Protein 1GEN (pdb70)

GO terms:
  GO:0022617 extracellular matrix disassembly (P, IDA)
  GO:0061450 trophoblast cell migration (P, IDA)
  GO:0006508 proteolysis (P, IDA)
  GO:0022617 extracellular matrix disassembly (P, TAS)
  GO:0005576 extracellular region (C, IDA)
  GO:0031012 extracellular matrix (C, IDA)
  GO:0004222 metalloendopeptidase activity (F, IDA)
  GO:0030574 collagen catabolic process (P, IDA)
  GO:0005576 extracellular region (C, TAS)
  GO:0008270 zinc ion binding (F, TAS)
  GO:0004222 metalloendopeptidase activity (F, TAS)
  GO:0006508 proteolysis (P, TAS)
  GO:0008237 metallopeptidase activity (F, IDA)
  GO:0016477 cell migration (P, IMP)
  GO:0004252 serine-type endopeptidase activity (F, EXP)
  GO:0004252 serine-type endopeptidase activity (F, TAS)
  GO:0030574 collagen catabolic process (P, TAS)
  GO:0048013 ephrin receptor signaling pathway (P, TAS)
  GO:0005515 protein binding (F, IPI)
  GO:0005576 extracellular region (C, HDA)

Solvent-accessible surface area: 9539 Å² total; per-residue (Å²): 236,60,122,141,54,25,97,19,30,172,64,108,22,69,7,15,0,2,2,24,10,121,47,46,0,12,0,0,47,60,131,32,0,3,51,13,90,73,30,157,85,133,12,107,36,44,48,86,6,52,93,40,10,86,77,14,45,99,92,2,10,0,2,7,30,0,50,122,65,71,33,4,0,0,0,10,16,70,57,6,15,15,1,37,63,58,93,43,38,193,57,31,57,59,72,3,61,68,6,44,5,41,105,111,16,92,134,2,34,0,1,3,18,11,33,121,50,116,49,0,8,0,0,14,26,65,78,5,13,59,8,14,16,106,116,129,88,25,18,111,57,33,46,81,68,0,77,114,46,18,75,74,10,30,45,84,6,32,1,1,6,18,8,104,84,41,28,37,0,21,0,3,59,33,65,83,19,17,62,0,58,10,168,34,59,157,33,35,144,167,17,49,8,60,35,42,4,4,20,83

CATH classification: 2.110.10.10

Secondary structure (DSSP, 8-state):
-------TTTS-PPPSEEEEETTEEEEEETTEEEEESSTTSPPEEEEEGGGT-TTS-S--SEEEEETTTTEEEEEETTEEEEEETTEE-TT-SEEGGGGT--TT----SEEEEETTTTEEEEEETTEEEEEETTTTEEPSS--EEHHHHSSSPPSS-SEEEE-TTT-EEEEEETTEEEEEETTEEEEEEEEEHHHHTS--

Sequence (200 aa):
LGPVTPEICKQDIVFDGIAQIRGEIFFFKDRFIWRTVTPRDKPMGPLLVATFWPELPEKIDAVYEAPQEEKAVFFAGNEYWIYSASTLERGYPKPLTSLGLPPDVQRVDAAFNWSKNKKTYIFAGDKFWRYNEVKKKMDPGFPKLIADAWNAIPDNLDAVVDLQGGGHSYFFKGAYYLKLENQSLKSVKFGSIKSDWLGC

Foldseek 3Di:
DDDDDDDAPVDQAQFQEWEQAPQWIWTHDFQFIWIDNDFQDATHDRDGVCVWAVVDHRHWREWYQQDVQSWIWTHRFQWIWIADGRHTDDDPGDGVVQQVDDPPQGTWHEKYQDPLVRWIWTAHFQWIWTGDVVVSHTDPDDGDGCPVPADPADGRWRYWYDDDPPQWIWTHDRQKIWIARNVCSPDIDMDGSSVTGNND

InterPro domains:
  IPR000562 Fibronectin type II domain [PF00040] (233-274)
  IPR000562 Fibronectin type II domain [PF00040] (291-332)
  IPR000562 Fibronectin type II domain [PS00023] (349-390)
  IPR000562 Fibronectin type II domain [PS51092] (228-276)
  IPR000562 Fibronectin type II domain [PS51092] (286-334)
  IPR000562 Fibronectin type II domain [PS51092] (344-392)
  IPR000562 Fibronectin type II domain [SM00059] (226-274)
  IPR000562 Fibronectin type II domain [SM00059] (284-332)
  IPR000562 Fibronectin type II domain [SM00059] (342-390)
  IPR000562 Fibronectin type II domain [cd00062] (227-274)
  IPR000562 Fibronectin type II domain [cd00062] (285-332)
  IPR000562 Fibronectin type II domain [cd00062] (343-390)
  IPR000585 Hemopexin-like domain [cd00094] (466-660)
  IPR001818 Peptidase M10, metallopeptidase [PF00413] (118-219)
  IPR001818 Peptidase M10, metallopeptidase [PF00413] (378-446)
  IPR006026 Peptidase, metallopeptidase [SM00235] (115-447)
  IPR013806 Kringle-like fold [SSF57440] (221-276)
  IPR013806 Kringle-like fold [SSF57440] (277-334)
  IPR013806 Kringle-like fold [SSF57440] (337-393)
  IPR018486 Hemopexin, conserved site [PS00024] (606-621)

Nearest PDB structures (foldseek):
  1gen-assembly1_A  TM=1.005E+00  e=9.120E-41  Homo sapiens
  1ck7-assembly1_A  TM=9.733E-01  e=6.759E-33  Homo sapiens
  1gxd-assembly2_B  TM=9.464E-01  e=2.401E-31  Homo sapiens
  4fu4-assembly1_A  TM=9.365E-01  e=5.591E-18  Homo sapiens
  1pex-assembly1_A  TM=9.377E-01  e=3.713E-17  Homo sapiens

B-factor: mean 29.41, std 14.14, range [6.69, 97.02]

Organism: Homo sapiens (NCBI:txid9606)

Structure (mmCIF, N/CA/C/O backbone):
data_1GEN
#
_entry.id   1GEN
#
_cell.length_a   57.900
_cell.length_b   77.400
_cell.length_c   53.400
_cell.angle_alpha   90.00
_cell.angle_beta   90.00
_cell.angle_gamma   90.00
#
_symmetry.space_group_name_H-M   'P 21 21 21'
#
loop_
_entity.id
_entity.type
_entity.pdbx_description
1 polymer 'GELATINASE A'
2 non-polymer 'ZINC ION'
3 non-polymer 'CALCIUM ION'
4 non-polymer 'CHLORIDE ION'
5 non-polymer 'SODIUM ION'
6 water water
#
loop_
_atom_site.group_PDB
_atom_site.id
_atom_site.type_symbol
_atom_site.label_atom_id
_atom_site.label_alt_id
_atom_site.label_comp_id
_atom_site.label_asym_id
_atom_site.label_entity_id
_atom_site.label_seq_id
_atom_site.pdbx_PDB_ins_code
_atom_site.Cartn_x
_atom_site.Cartn_y
_atom_site.Cartn_z
_atom_site.occupancy
_atom_site.B_iso_or_equiv
_atom_site.auth_seq_id
_atom_site.auth_comp_id
_atom_site.auth_asym_id
_atom_site.auth_atom_id
_atom_site.pdbx_PDB_model_num
ATOM 1 N N . LEU A 1 19 ? 7.771 -18.945 -12.834 1.00 43.77 461 LEU A N 1
ATOM 2 C CA . LEU A 1 19 ? 8.333 -17.671 -13.204 1.00 42.82 461 LEU A CA 1
ATOM 3 C C . LEU A 1 19 ? 7.279 -16.662 -12.840 1.00 43.12 461 LEU A C 1
ATOM 4 O O . LEU A 1 19 ? 6.153 -16.746 -13.343 1.00 43.95 461 LEU A O 1
ATOM 9 N N . GLY A 1 20 ? 7.680 -15.834 -11.879 1.00 40.41 462 GLY A N 1
ATOM 10 C CA . GLY A 1 20 ? 6.861 -14.762 -11.380 1.00 36.09 462 GLY A CA 1
ATOM 11 C C . GLY A 1 20 ? 7.514 -13.473 -11.839 1.00 33.23 462 GLY A C 1
ATOM 12 O O . GLY A 1 20 ? 8.676 -13.515 -12.245 1.00 31.96 462 GLY A O 1
ATOM 14 N N . PRO A 1 21 ? 6.825 -12.338 -11.888 1.00 30.79 463 PRO A N 1
ATOM 15 C CA . PRO A 1 21 ? 7.426 -11.062 -12.147 1.00 28.71 463 PRO A CA 1
ATOM 16 C C . PRO A 1 21 ? 8.235 -10.581 -10.956 1.00 27.39 463 PRO A C 1
ATOM 17 O O . PRO A 1 21 ? 8.095 -10.970 -9.788 1.00 27.36 463 PRO A O 1
ATOM 21 N N . VAL A 1 22 ? 9.231 -9.830 -11.392 1.00 25.99 464 VAL A N 1
ATOM 22 C CA . VAL A 1 22 ? 10.204 -9.205 -10.535 1.00 26.92 464 VAL A CA 1
ATOM 23 C C . VAL A 1 22 ? 9.397 -8.352 -9.577 1.00 26.39 464 VAL A C 1
ATOM 24 O O . VAL A 1 22 ? 8.438 -7.716 -10.009 1.00 26.77 464 VAL A O 1
ATOM 29 N N . THR A 1 23 ? 9.660 -8.345 -8.287 1.00 28.77 465 THR A N 1
ATOM 30 C CA . THR A 1 23 ? 8.973 -7.381 -7.452 1.00 31.06 465 THR A CA 1
ATOM 31 C C . THR A 1 23 ? 10.053 -6.618 -6.681 1.00 31.05 465 THR A C 1
ATOM 32 O O . THR A 1 23 ? 11.232 -6.999 -6.788 1.00 34.05 465 THR A O 1
ATOM 38 N N . PRO A 1 24 ? 9.821 -5.527 -5.937 1.00 32.53 466 PRO A N 1
ATOM 39 C CA . PRO A 1 24 ? 10.879 -4.768 -5.291 1.00 29.73 466 PRO A CA 1
ATOM 40 C C . PRO A 1 24 ? 11.382 -5.590 -4.133 1.00 27.76 466 PRO A C 1
ATOM 41 O O . PRO A 1 24 ? 10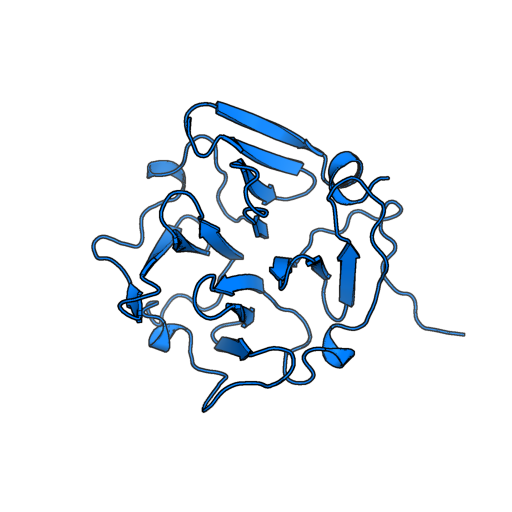.623 -6.338 -3.495 1.00 27.23 466 PRO A O 1
ATOM 45 N N . GLU A 1 25 ? 12.630 -5.355 -3.779 1.00 25.51 467 GLU A N 1
ATOM 46 C CA . GLU A 1 25 ? 13.259 -6.120 -2.736 1.00 27.48 467 GLU A CA 1
ATOM 47 C C . GLU A 1 25 ? 13.689 -5.119 -1.732 1.00 26.39 467 GLU A C 1
ATOM 48 O O . GLU A 1 25 ? 14.566 -4.338 -2.075 1.00 31.96 467 GLU A O 1
ATOM 55 N N . ILE A 1 26 ? 13.120 -5.058 -0.541 1.00 28.08 468 ILE A N 1
ATOM 56 C CA . ILE A 1 26 ? 13.616 -4.106 0.432 1.00 27.76 468 ILE A CA 1
ATOM 57 C C . ILE A 1 26 ? 15.009 -4.580 0.836 1.00 28.43 468 ILE A C 1
ATOM 58 O O . ILE A 1 26 ? 15.414 -5.724 0.608 1.00 27.59 468 ILE A O 1
ATOM 64 N N . CYS A 1 27 ? 15.769 -3.627 1.353 1.00 31.18 469 CYS A N 1
ATOM 65 C CA . CYS A 1 27 ? 17.167 -3.763 1.728 1.00 32.38 469 CYS A CA 1
ATOM 66 C C . CYS A 1 27 ? 18.042 -3.907 0.494 1.00 31.82 469 CYS A C 1
ATOM 67 O O . CYS A 1 27 ? 19.023 -3.176 0.371 1.00 34.50 469 CYS A O 1
ATOM 71 N N . LYS A 1 28 ? 17.736 -4.751 -0.480 1.00 34.16 470 LYS A N 1
ATOM 72 C CA . LYS A 1 28 ? 18.563 -4.847 -1.656 1.00 36.77 470 LYS A CA 1
ATOM 73 C C . LYS A 1 28 ? 18.394 -3.673 -2.607 1.00 37.68 470 LYS A C 1
ATOM 74 O O . LYS A 1 28 ? 19.229 -3.463 -3.483 1.00 42.67 470 LYS A O 1
ATOM 84 N N . GLN A 1 29 ? 17.332 -2.883 -2.543 1.00 37.64 471 GLN A N 1
ATOM 85 C CA . GLN A 1 29 ? 17.146 -1.778 -3.463 1.00 33.37 471 GLN A CA 1
ATOM 86 C C . GLN A 1 29 ? 16.930 -0.561 -2.597 1.00 31.97 471 GLN A C 1
ATOM 87 O O . GLN A 1 29 ? 16.712 -0.687 -1.389 1.00 31.72 471 GLN A O 1
ATOM 96 N N . ASP A 1 30 ? 16.993 0.636 -3.174 1.00 32.89 472 ASP A N 1
ATOM 97 C CA . ASP A 1 30 ? 16.688 1.866 -2.457 1.00 33.43 472 ASP A CA 1
ATOM 98 C C . ASP A 1 30 ? 15.291 2.222 -2.858 1.00 31.79 472 ASP A C 1
ATOM 99 O O . ASP A 1 30 ? 15.079 2.744 -3.948 1.00 36.77 472 ASP A O 1
ATOM 105 N N . ILE A 1 31 ? 14.313 1.907 -2.047 1.00 27.12 473 ILE A N 1
ATOM 106 C CA . ILE A 1 31 ? 12.952 2.136 -2.443 1.00 25.05 473 ILE A CA 1
ATOM 107 C C . ILE A 1 31 ? 12.554 3.447 -1.820 1.00 23.73 473 ILE A C 1
ATOM 108 O O . ILE A 1 31 ? 12.800 3.586 -0.608 1.00 21.71 473 ILE A O 1
ATOM 114 N N . VAL A 1 32 ? 12.002 4.437 -2.522 1.00 22.44 474 VAL A N 1
ATOM 115 C CA . VAL A 1 32 ? 11.499 5.533 -1.722 1.00 24.52 474 VAL A CA 1
ATOM 116 C C . VAL A 1 32 ? 9.986 5.279 -1.758 1.00 21.65 474 VAL A C 1
ATOM 117 O O . VAL A 1 32 ? 9.374 5.037 -2.805 1.00 19.92 474 VAL A O 1
ATOM 122 N N . PHE A 1 33 ? 9.395 5.205 -0.566 1.00 19.84 475 PHE A N 1
ATOM 123 C CA . PHE A 1 33 ? 7.986 4.844 -0.477 1.00 18.79 475 PHE A CA 1
ATOM 124 C C . PHE A 1 33 ? 7.109 6.012 -0.858 1.00 17.94 475 PHE A C 1
ATOM 125 O O . PHE A 1 33 ? 7.468 7.196 -0.772 1.00 19.25 475 PHE A O 1
ATOM 134 N N . ASP A 1 34 ? 5.939 5.693 -1.340 1.00 15.85 476 ASP A N 1
ATOM 135 C CA . ASP A 1 34 ? 4.977 6.702 -1.745 1.00 13.84 476 ASP A CA 1
ATOM 136 C C . ASP A 1 34 ? 4.269 7.320 -0.550 1.00 13.96 476 ASP A C 1
ATOM 137 O O . ASP A 1 34 ? 4.047 8.558 -0.518 1.00 18.53 476 ASP A O 1
ATOM 143 N N . GLY A 1 35 ? 3.937 6.460 0.397 1.00 10.49 477 GLY A N 1
ATOM 144 C CA . GLY A 1 35 ? 3.276 6.830 1.618 1.00 10.88 477 GLY A CA 1
ATOM 145 C C . GLY A 1 35 ? 3.528 5.767 2.670 1.00 14.90 477 GLY A C 1
ATOM 146 O O . GLY A 1 35 ? 3.930 4.630 2.331 1.00 17.82 477 GLY A O 1
ATOM 148 N N . ILE A 1 36 ? 3.398 6.153 3.955 1.00 14.31 478 ILE A N 1
ATOM 149 C CA . ILE A 1 36 ? 3.604 5.292 5.094 1.00 14.93 478 ILE A CA 1
ATOM 150 C C . ILE A 1 36 ? 2.518 5.726 6.065 1.00 15.25 478 ILE A C 1
ATOM 151 O O . ILE A 1 36 ? 2.229 6.907 6.275 1.00 13.87 478 ILE A O 1
ATOM 157 N N . ALA A 1 37 ? 1.916 4.714 6.667 1.00 17.00 479 ALA A N 1
ATOM 158 C CA . ALA A 1 37 ? 0.820 4.883 7.603 1.00 17.44 479 ALA A CA 1
ATOM 159 C C . ALA A 1 37 ? 0.706 3.718 8.572 1.00 18.66 479 ALA A C 1
ATOM 160 O O . ALA A 1 37 ? 0.995 2.572 8.253 1.00 19.78 479 ALA A O 1
ATOM 163 N N . GLN A 1 38 ? 0.347 4.007 9.803 1.00 19.47 480 GLN A N 1
ATOM 164 C CA . GLN A 1 38 ? 0.030 2.971 10.739 1.00 22.10 480 GLN A CA 1
ATOM 165 C C . GLN A 1 38 ? -1.474 2.900 10.614 1.00 23.17 480 GLN A C 1
ATOM 166 O O . GLN A 1 38 ? -2.147 3.906 10.858 1.00 27.21 480 GLN A O 1
ATOM 175 N N . ILE A 1 39 ? -2.003 1.786 10.157 1.00 24.20 481 ILE A N 1
ATOM 176 C CA . ILE A 1 39 ? -3.420 1.594 10.008 1.00 24.99 481 ILE A CA 1
ATOM 177 C C . ILE A 1 39 ? -3.817 0.387 10.855 1.00 27.52 481 ILE A C 1
ATOM 178 O O . ILE A 1 39 ? -3.310 -0.722 10.699 1.00 29.81 481 ILE A O 1
ATOM 184 N N . ARG A 1 40 ? -4.703 0.624 11.818 1.00 29.85 482 ARG A N 1
ATOM 185 C CA . ARG A 1 40 ? -5.221 -0.380 12.726 1.00 31.72 482 ARG A CA 1
ATOM 186 C C . ARG A 1 40 ? -4.107 -1.152 13.385 1.00 32.73 482 ARG A C 1
ATOM 187 O O . ARG A 1 40 ? -4.013 -2.368 13.278 1.00 36.06 482 ARG A O 1
ATOM 201 N N . GLY A 1 41 ? -3.212 -0.377 14.014 1.00 34.49 483 GLY A N 1
ATOM 202 C CA . GLY A 1 41 ? -2.036 -0.885 14.708 1.00 35.49 483 GLY A CA 1
ATOM 203 C C . GLY A 1 41 ? -0.971 -1.537 13.813 1.00 37.38 483 GLY A C 1
ATOM 204 O O . GLY A 1 41 ? -0.048 -2.171 14.329 1.00 38.60 483 GLY A O 1
ATOM 206 N N . GLU A 1 42 ? -1.025 -1.467 12.481 1.00 38.79 484 GLU A N 1
ATOM 207 C CA . GLU A 1 42 ? 0.036 -2.011 11.650 1.00 39.43 484 GLU A CA 1
ATOM 208 C C . GLU A 1 42 ? 0.705 -0.919 10.834 1.00 34.32 484 GLU A C 1
ATOM 209 O O . GLU A 1 42 ? -0.016 -0.010 10.414 1.00 33.82 484 GLU A O 1
ATOM 216 N N . ILE A 1 43 ? 2.024 -0.924 10.612 1.00 27.92 485 ILE A N 1
ATOM 217 C CA . ILE A 1 43 ? 2.690 0.074 9.772 1.00 24.82 485 ILE A CA 1
ATOM 218 C C . ILE A 1 43 ? 2.672 -0.477 8.347 1.00 23.91 485 ILE A C 1
ATOM 219 O O . ILE A 1 43 ? 3.025 -1.642 8.147 1.00 23.87 485 ILE A O 1
ATOM 225 N N . PHE A 1 44 ? 2.188 0.284 7.372 1.00 21.11 486 PHE A N 1
ATOM 226 C CA . PHE A 1 44 ? 2.178 -0.088 5.976 1.00 21.78 486 PHE A CA 1
ATOM 227 C C . PHE A 1 44 ? 3.161 0.804 5.213 1.00 20.19 486 PHE A C 1
ATOM 228 O O . PHE A 1 44 ? 3.205 2.021 5.453 1.00 19.00 486 PHE A O 1
ATOM 237 N N . PHE A 1 45 ? 3.956 0.248 4.296 1.00 17.50 487 PHE A N 1
ATOM 238 C CA . PHE A 1 45 ? 4.876 1.029 3.491 1.00 16.91 487 PHE A CA 1
ATOM 239 C C . PHE A 1 45 ? 4.319 0.797 2.125 1.00 17.24 487 PHE A C 1
ATOM 240 O O . PHE A 1 45 ? 4.149 -0.364 1.781 1.00 19.63 487 PHE A O 1
ATOM 249 N N . PHE A 1 46 ? 4.005 1.824 1.348 1.00 16.65 488 PHE A N 1
ATOM 250 C CA . PHE A 1 46 ? 3.400 1.642 0.054 1.00 15.05 488 PHE A CA 1
ATOM 251 C C . PHE A 1 46 ? 4.405 1.952 -1.007 1.00 17.95 488 PHE A C 1
ATOM 252 O O . PHE A 1 46 ? 5.076 2.993 -0.930 1.00 21.10 488 PHE A O 1
ATOM 261 N N . LYS A 1 47 ? 4.525 1.106 -2.010 1.00 18.92 489 LYS A N 1
ATOM 262 C CA . LYS A 1 47 ? 5.338 1.432 -3.156 1.00 20.99 489 LYS A CA 1
ATOM 263 C C . LYS A 1 47 ? 4.569 0.825 -4.303 1.00 19.09 489 LYS A C 1
ATOM 264 O O . LYS A 1 47 ? 4.377 -0.381 -4.381 1.00 21.61 489 LYS A O 1
ATOM 274 N N . ASP A 1 48 ? 4.118 1.684 -5.198 1.00 19.05 490 ASP A N 1
ATOM 275 C CA . ASP A 1 48 ? 3.360 1.293 -6.375 1.00 22.59 490 ASP A CA 1
ATOM 276 C C . ASP A 1 48 ? 2.240 0.333 -6.035 1.00 22.77 490 ASP A C 1
ATOM 277 O O . ASP A 1 48 ? 1.484 0.676 -5.138 1.00 26.22 490 ASP A O 1
ATOM 283 N N . ARG A 1 49 ? 2.156 -0.869 -6.576 1.00 26.18 491 ARG A N 1
ATOM 284 C CA . ARG A 1 49 ? 1.061 -1.789 -6.356 1.00 26.30 491 ARG A CA 1
ATOM 285 C C . ARG A 1 49 ? 1.311 -2.600 -5.097 1.00 24.06 491 ARG A C 1
ATOM 286 O O . ARG A 1 49 ? 0.549 -3.521 -4.779 1.00 23.29 491 ARG A O 1
ATOM 300 N N . PHE A 1 50 ? 2.323 -2.259 -4.306 1.00 22.60 492 PHE A N 1
ATOM 301 C CA . PHE A 1 50 ? 2.709 -3.103 -3.201 1.00 22.28 492 PHE A CA 1
ATOM 302 C C . PHE A 1 50 ? 2.761 -2.462 -1.832 1.00 21.08 492 PHE A C 1
ATOM 303 O O . PHE A 1 50 ? 2.915 -1.251 -1.663 1.00 20.25 492 PHE A O 1
ATOM 312 N N . ILE A 1 51 ? 2.673 -3.334 -0.845 1.00 19.09 493 ILE A N 1
ATOM 313 C CA . ILE A 1 51 ? 2.793 -2.921 0.517 1.00 22.85 493 ILE A CA 1
ATOM 314 C C . ILE A 1 51 ? 3.676 -3.898 1.270 1.00 21.28 493 ILE A C 1
ATOM 315 O O . ILE A 1 51 ? 3.782 -5.048 0.872 1.00 24.84 493 ILE A O 1
ATOM 321 N N . TRP A 1 52 ? 4.370 -3.431 2.293 1.00 17.39 494 TRP A N 1
ATOM 322 C CA . TRP A 1 52 ? 5.078 -4.246 3.256 1.00 17.97 494 TRP A CA 1
ATOM 323 C C . TRP A 1 52 ? 4.392 -3.800 4.542 1.00 19.18 494 TRP A C 1
ATOM 324 O O . TRP A 1 52 ? 3.878 -2.680 4.635 1.00 20.44 494 TRP A O 1
ATOM 337 N N . ARG A 1 53 ? 4.307 -4.632 5.540 1.00 22.06 495 ARG A N 1
ATOM 338 C CA . ARG A 1 53 ? 3.659 -4.254 6.764 1.00 30.75 495 ARG A CA 1
ATOM 339 C C . ARG A 1 53 ? 4.465 -4.840 7.887 1.00 31.31 495 ARG A C 1
ATOM 340 O O . ARG A 1 53 ? 5.194 -5.821 7.714 1.00 31.51 495 ARG A O 1
ATOM 354 N N . THR A 1 54 ? 4.361 -4.226 9.035 1.00 31.66 496 THR A N 1
ATOM 355 C CA . THR A 1 54 ? 5.023 -4.731 10.194 1.00 35.51 496 THR A CA 1
ATOM 356 C C . THR A 1 54 ? 4.199 -4.205 11.356 1.00 39.23 496 THR A C 1
ATOM 357 O O . THR A 1 54 ? 3.265 -3.418 11.178 1.00 40.24 496 THR A O 1
ATOM 363 N N . VAL A 1 55 ? 4.478 -4.661 12.570 1.00 43.64 497 VAL A N 1
ATOM 364 C CA . VAL A 1 55 ? 3.751 -4.150 13.706 1.00 48.50 497 VAL A CA 1
ATOM 365 C C . VAL A 1 55 ? 4.713 -3.302 14.512 1.00 49.64 497 VAL A C 1
ATOM 366 O O . VAL A 1 55 ? 4.262 -2.406 15.237 1.00 53.45 497 VAL A O 1
ATOM 371 N N . THR A 1 56 ? 6.030 -3.471 14.438 1.00 50.40 498 THR A N 1
ATOM 372 C CA . THR A 1 56 ? 6.889 -2.526 15.120 1.00 52.59 498 THR A CA 1
ATOM 373 C C . THR A 1 56 ? 8.086 -2.188 14.256 1.00 53.23 498 THR A C 1
ATOM 374 O O . THR A 1 56 ? 8.662 -3.091 13.653 1.00 53.41 498 THR A O 1
ATOM 380 N N . PRO A 1 57 ? 8.461 -0.904 14.170 1.00 55.80 499 PRO A N 1
ATOM 381 C CA . PRO A 1 57 ? 9.400 -0.367 13.191 1.00 59.44 499 PRO A CA 1
ATOM 382 C C . PRO A 1 57 ? 10.689 -1.086 12.855 1.00 61.95 499 PRO A C 1
ATOM 383 O O . PRO A 1 57 ? 10.857 -1.424 11.685 1.00 63.94 499 PRO A O 1
ATOM 387 N N . ARG A 1 58 ? 11.605 -1.393 13.776 1.00 62.05 500 ARG A N 1
ATOM 388 C CA . ARG A 1 58 ? 12.843 -2.011 13.325 1.00 64.25 500 ARG A CA 1
ATOM 389 C C . ARG A 1 58 ? 12.743 -3.518 13.090 1.00 62.15 500 ARG A C 1
ATOM 390 O O . ARG A 1 58 ? 13.746 -4.233 13.115 1.00 63.70 500 ARG A O 1
ATOM 404 N N . ASP A 1 59 ? 11.572 -4.098 12.842 1.00 59.40 501 ASP A N 1
ATOM 405 C CA . ASP A 1 59 ? 11.489 -5.525 12.585 1.00 57.09 501 ASP A CA 1
ATOM 406 C C . ASP A 1 59 ? 11.199 -5.663 11.124 1.00 54.41 501 ASP A C 1
ATOM 407 O O . ASP A 1 59 ? 10.353 -4.933 10.605 1.00 55.76 501 ASP A O 1
ATOM 413 N N . LYS A 1 60 ? 11.868 -6.599 10.455 1.00 51.09 502 LYS A N 1
ATOM 414 C CA . LYS A 1 60 ? 11.744 -6.685 9.014 1.00 49.09 502 LYS A CA 1
ATOM 415 C C . LYS A 1 60 ? 10.311 -7.005 8.555 1.00 45.08 502 LYS A C 1
ATOM 416 O O . LYS A 1 60 ? 9.704 -7.996 8.965 1.00 45.13 502 LYS A O 1
ATOM 426 N N . PRO A 1 61 ? 9.714 -6.108 7.768 1.00 41.76 503 PRO A N 1
ATOM 427 C CA . PRO A 1 61 ? 8.324 -6.153 7.353 1.00 40.82 503 PRO A CA 1
ATOM 428 C C . PRO A 1 61 ? 7.970 -7.349 6.488 1.00 39.80 503 PRO A C 1
ATOM 429 O O . PRO A 1 61 ? 8.825 -7.813 5.734 1.00 41.74 503 PRO A O 1
ATOM 433 N N . MET A 1 62 ? 6.730 -7.831 6.494 1.00 36.51 504 MET A N 1
ATOM 434 C CA . MET A 1 62 ? 6.327 -8.890 5.581 1.00 35.17 504 MET A CA 1
ATOM 435 C C . MET A 1 62 ? 6.004 -8.183 4.294 1.00 30.92 504 MET A C 1
ATOM 436 O O . MET A 1 62 ? 5.444 -7.103 4.333 1.00 31.11 504 MET A O 1
ATOM 442 N N . GLY A 1 63 ? 6.264 -8.726 3.135 1.00 30.00 505 GLY A N 1
ATOM 443 C CA . GLY A 1 63 ? 5.856 -8.101 1.911 1.00 28.09 505 GLY A CA 1
ATOM 444 C C . GLY A 1 63 ? 6.793 -8.535 0.804 1.00 28.10 505 GLY A C 1
ATOM 445 O O . GLY A 1 63 ? 7.718 -9.308 1.032 1.00 27.87 505 GLY A O 1
ATOM 447 N N . PRO A 1 64 ? 6.620 -8.066 -0.419 1.00 29.10 506 PRO A N 1
ATOM 448 C CA . PRO A 1 64 ? 5.514 -7.208 -0.802 1.00 29.43 506 PRO A CA 1
ATOM 449 C C . PRO A 1 64 ? 4.179 -7.938 -0.905 1.00 31.34 506 PRO A C 1
ATOM 450 O O . PRO A 1 64 ? 4.115 -9.039 -1.464 1.00 32.49 506 PRO A O 1
ATOM 454 N N . LEU A 1 65 ? 3.140 -7.438 -0.249 1.00 31.24 507 LEU A N 1
ATOM 455 C CA . LEU A 1 65 ? 1.809 -7.917 -0.566 1.00 30.63 507 LEU A CA 1
ATOM 456 C C . LEU A 1 65 ? 1.285 -6.963 -1.632 1.00 29.83 507 LEU A C 1
ATOM 457 O O . LEU A 1 65 ? 1.919 -5.953 -1.961 1.00 29.91 507 LEU A O 1
ATOM 463 N N . LEU A 1 66 ? 0.139 -7.236 -2.220 1.00 28.46 508 LEU A N 1
ATOM 464 C CA . LEU A 1 66 ? -0.422 -6.340 -3.200 1.00 30.91 508 LEU A CA 1
ATOM 465 C C . LEU A 1 66 ? -1.387 -5.432 -2.458 1.00 30.72 508 LEU A C 1
ATOM 466 O O . LEU A 1 66 ? -2.221 -5.973 -1.717 1.00 25.71 508 LEU A O 1
ATOM 472 N N . VAL A 1 67 ? -1.374 -4.096 -2.658 1.00 31.74 509 VAL A N 1
ATOM 473 C CA . VAL A 1 67 ? -2.323 -3.246 -1.925 1.00 34.64 509 VAL A CA 1
ATOM 474 C C . VAL A 1 67 ? -3.773 -3.627 -2.297 1.00 33.77 509 VAL A C 1
ATOM 475 O O . VAL A 1 67 ? -4.672 -3.552 -1.440 1.00 33.14 509 VAL A O 1
ATOM 480 N N . ALA A 1 68 ? -3.977 -4.119 -3.538 1.00 31.31 510 ALA A N 1
ATOM 481 C CA . ALA A 1 68 ? -5.262 -4.566 -4.051 1.00 31.94 510 ALA A CA 1
ATOM 482 C C . ALA A 1 68 ? -5.929 -5.680 -3.264 1.00 31.61 510 ALA A C 1
ATOM 483 O O . ALA A 1 68 ? -7.152 -5.791 -3.290 1.00 31.97 510 ALA A O 1
ATOM 486 N N . THR A 1 69 ? -5.203 -6.488 -2.498 1.00 33.24 511 THR A N 1
ATOM 487 C CA . THR A 1 69 ? -5.882 -7.515 -1.740 1.00 34.07 511 THR A CA 1
ATOM 488 C C . THR A 1 69 ? -6.402 -6.884 -0.459 1.00 34.56 511 THR A C 1
ATOM 489 O O . THR A 1 69 ? -6.811 -7.613 0.445 1.00 38.57 511 THR A O 1
ATOM 495 N N . PHE A 1 70 ? -6.307 -5.578 -0.244 1.00 33.24 512 PHE A N 1
ATOM 496 C CA . PHE A 1 70 ? -6.865 -5.020 0.959 1.00 32.89 512 PHE A CA 1
ATOM 497 C C . PHE A 1 70 ? -7.736 -3.874 0.530 1.00 32.96 512 PHE A C 1
ATOM 498 O O . PHE A 1 70 ? -8.785 -3.624 1.111 1.00 36.69 512 PHE A O 1
ATOM 507 N N . TRP A 1 71 ? -7.340 -3.120 -0.481 1.00 32.01 513 TRP A N 1
ATOM 508 C CA . TRP A 1 71 ? -8.083 -1.950 -0.896 1.00 29.27 513 TRP A CA 1
ATOM 509 C C . TRP A 1 71 ? -8.181 -2.076 -2.398 1.00 28.79 513 TRP A C 1
ATOM 510 O O . TRP A 1 71 ? -7.412 -1.409 -3.094 1.00 32.28 513 TRP A O 1
ATOM 523 N N . PRO A 1 72 ? -9.057 -2.910 -2.988 1.00 28.93 514 PRO A N 1
ATOM 524 C CA . PRO A 1 72 ? -9.107 -3.153 -4.423 1.00 28.01 514 PRO A CA 1
ATOM 525 C C . PRO A 1 72 ? -9.354 -1.966 -5.288 1.00 27.92 514 PRO A C 1
ATOM 526 O O . PRO A 1 72 ? -9.025 -2.041 -6.457 1.00 28.53 514 PRO A O 1
ATOM 530 N N . GLU A 1 73 ? -9.879 -0.865 -4.739 1.00 30.17 515 GLU A N 1
ATOM 531 C CA . GLU A 1 73 ? -10.289 0.282 -5.551 1.00 29.83 515 GLU A CA 1
ATOM 532 C C . GLU A 1 73 ? -9.196 1.307 -5.734 1.00 26.11 515 GLU A C 1
ATOM 533 O O . GLU A 1 73 ? -9.264 2.198 -6.571 1.00 21.29 515 GLU A O 1
ATOM 540 N N . LEU A 1 74 ? -8.156 1.187 -4.944 1.00 26.88 516 LEU A N 1
ATOM 541 C CA . LEU A 1 74 ? -7.085 2.153 -4.972 1.00 25.92 516 LEU A CA 1
ATOM 542 C C . LEU A 1 74 ? -6.336 2.058 -6.268 1.00 26.29 516 LEU A C 1
ATOM 543 O O . LEU A 1 74 ? -6.125 0.938 -6.733 1.00 31.24 516 LEU A O 1
ATOM 549 N N . PRO A 1 75 ? -5.899 3.144 -6.901 1.00 25.06 517 PRO A N 1
ATOM 550 C CA . PRO A 1 75 ? -5.123 3.077 -8.123 1.00 22.90 517 PRO A CA 1
ATOM 551 C C . PRO A 1 75 ? -3.763 2.421 -7.836 1.00 25.60 517 PRO A C 1
ATOM 552 O O . PRO A 1 75 ? -3.424 2.064 -6.696 1.00 19.33 517 PRO A O 1
ATOM 556 N N . GLU A 1 76 ? -2.920 2.354 -8.874 1.00 31.11 518 GLU A N 1
ATOM 557 C CA . GLU A 1 76 ? -1.642 1.647 -8.764 1.00 34.97 518 GLU A CA 1
ATOM 558 C C . GLU A 1 76 ? -0.588 2.360 -7.961 1.00 31.32 518 GLU A C 1
ATOM 559 O O . GLU A 1 76 ? 0.415 1.743 -7.683 1.00 31.84 518 GLU A O 1
ATOM 566 N N . LYS A 1 77 ? -0.749 3.602 -7.541 1.00 27.21 519 LYS A N 1
ATOM 567 C CA . LYS A 1 77 ? 0.233 4.299 -6.753 1.00 23.98 519 LYS A CA 1
ATOM 568 C C . LYS A 1 77 ? -0.579 5.287 -5.945 1.00 22.16 519 LYS A C 1
ATOM 569 O O . LYS A 1 77 ? -1.496 5.945 -6.438 1.00 23.39 519 LYS A O 1
ATOM 579 N N . ILE A 1 78 ? -0.323 5.302 -4.675 1.00 19.37 520 ILE A N 1
ATOM 580 C CA . ILE A 1 78 ? -0.903 6.314 -3.845 1.00 20.56 520 ILE A CA 1
ATOM 581 C C . ILE A 1 78 ? 0.227 7.334 -3.631 1.00 21.71 520 ILE A C 1
ATOM 582 O O . ILE A 1 78 ? 1.398 7.109 -4.002 1.00 20.79 520 ILE A O 1
ATOM 588 N N . ASP A 1 79 ? -0.105 8.476 -3.023 1.00 17.37 521 ASP A N 1
ATOM 589 C CA . ASP A 1 79 ? 0.834 9.541 -2.805 1.00 14.15 521 ASP A CA 1
ATOM 590 C C . ASP A 1 79 ? 1.094 9.816 -1.363 1.00 15.93 521 ASP A C 1
ATOM 591 O O . ASP A 1 79 ? 2.196 10.268 -1.009 1.00 21.42 521 ASP A O 1
ATOM 597 N N . ALA A 1 80 ? 0.114 9.497 -0.532 1.00 16.01 522 ALA A N 1
ATOM 598 C CA . ALA A 1 80 ? 0.142 9.761 0.884 1.00 15.43 522 ALA A CA 1
ATOM 599 C C . ALA A 1 80 ? -0.991 8.940 1.509 1.00 16.95 522 ALA A C 1
ATOM 600 O O . ALA A 1 80 ? -1.983 8.593 0.835 1.00 16.07 522 ALA A O 1
ATOM 603 N N . VAL A 1 81 ? -0.838 8.598 2.789 1.00 19.48 523 VAL A N 1
ATOM 604 C CA . VAL A 1 81 ? -1.781 7.749 3.510 1.00 17.23 523 VAL A CA 1
ATOM 605 C C . VAL A 1 81 ? -1.662 8.196 4.945 1.00 17.62 523 VAL A C 1
ATOM 606 O O . VAL A 1 81 ? -0.547 8.404 5.469 1.00 17.69 523 VAL A O 1
ATOM 611 N N . TYR A 1 82 ? -2.850 8.240 5.547 1.00 18.26 524 TYR A N 1
ATOM 612 C CA . TYR A 1 82 ? -2.939 8.373 6.985 1.00 19.59 524 TYR A CA 1
ATOM 613 C C . TYR A 1 82 ? -4.207 7.675 7.477 1.00 19.25 524 TYR A C 1
ATOM 614 O O . TYR A 1 82 ? -5.063 7.257 6.708 1.00 18.68 524 TYR A O 1
ATOM 625 N N . GLU A 1 83 ? -4.329 7.475 8.770 1.00 24.16 525 GLU A N 1
ATOM 626 C CA . GLU A 1 83 ? -5.507 6.901 9.371 1.00 24.45 525 GLU A CA 1
ATOM 627 C C . GLU A 1 83 ? -6.094 7.989 10.254 1.00 24.55 525 GLU A C 1
ATOM 628 O O . GLU A 1 83 ? -5.462 8.605 11.118 1.00 26.97 525 GLU A O 1
ATOM 635 N N . ALA A 1 84 ? -7.323 8.306 9.962 1.00 27.32 526 ALA A N 1
ATOM 636 C CA . ALA A 1 84 ? -8.045 9.287 10.734 1.00 31.72 526 ALA A CA 1
ATOM 637 C C . ALA A 1 84 ? -8.377 8.671 12.073 1.00 33.87 526 ALA A C 1
ATOM 638 O O . ALA A 1 84 ? -9.089 7.677 12.116 1.00 31.51 526 ALA A O 1
ATOM 641 N N . PRO A 1 85 ? -7.969 9.217 13.205 1.00 43.43 527 PRO A N 1
ATOM 642 C CA . PRO A 1 85 ? -7.804 8.463 14.451 1.00 49.93 527 PRO A CA 1
ATOM 643 C C . PRO A 1 85 ? -9.134 8.018 15.072 1.00 55.59 527 PRO A C 1
ATOM 644 O O . PRO A 1 85 ? -9.383 6.849 15.370 1.00 55.74 527 PRO A O 1
ATOM 648 N N . GLN A 1 86 ? -9.994 9.031 15.167 1.00 61.74 528 GLN A N 1
ATOM 649 C CA . GLN A 1 86 ? -11.344 8.984 15.681 1.00 67.76 528 GLN A CA 1
ATOM 650 C C . GLN A 1 86 ? -12.062 7.902 14.894 1.00 67.52 528 GLN A C 1
ATOM 651 O O . GLN A 1 86 ? -12.239 6.788 15.371 1.00 69.73 528 GLN A O 1
ATOM 660 N N . GLU A 1 87 ? -12.340 8.172 13.629 1.00 65.91 529 GLU A N 1
ATOM 661 C CA . GLU A 1 87 ? -13.071 7.219 12.834 1.00 65.51 529 GLU A CA 1
ATOM 662 C C . GLU A 1 87 ? -12.355 5.886 12.589 1.00 64.09 529 GLU A C 1
ATOM 663 O O . GLU A 1 87 ? -12.986 4.896 12.230 1.00 63.24 529 GLU A O 1
ATOM 670 N N . GLU A 1 88 ? -11.049 5.821 12.846 1.00 61.62 530 GLU A N 1
ATOM 671 C CA . GLU A 1 88 ? -10.177 4.729 12.456 1.00 59.08 530 GLU A CA 1
ATOM 672 C C . GLU A 1 88 ? -10.279 4.236 11.006 1.00 55.24 530 GLU A C 1
ATOM 673 O O . GLU A 1 88 ? -9.955 3.102 10.614 1.00 57.87 530 GLU A O 1
ATOM 680 N N . LYS A 1 89 ? -10.531 5.250 10.174 1.00 47.60 531 LYS A N 1
ATOM 681 C CA . LYS A 1 89 ? -10.607 5.098 8.738 1.00 40.27 531 LYS A CA 1
ATOM 682 C C . LYS A 1 89 ? -9.273 5.443 8.063 1.00 35.31 531 LYS A C 1
ATOM 683 O O . LYS A 1 89 ? -8.526 6.329 8.475 1.00 34.23 531 LYS A O 1
ATOM 693 N N . ALA A 1 90 ? -8.946 4.767 6.989 1.00 29.40 532 ALA A N 1
ATOM 694 C CA . ALA A 1 90 ? -7.702 4.954 6.298 1.00 24.85 532 ALA A CA 1
ATOM 695 C C . ALA A 1 90 ? -8.044 5.877 5.152 1.00 22.39 532 ALA A C 1
ATOM 696 O O . ALA A 1 90 ? -9.043 5.659 4.453 1.00 22.99 532 ALA A O 1
ATOM 699 N N . VAL A 1 91 ? -7.259 6.920 4.969 1.00 20.81 533 VAL A N 1
ATOM 700 C CA . VAL A 1 91 ? -7.486 7.893 3.927 1.00 19.33 533 VAL A CA 1
ATOM 701 C C . VAL A 1 91 ? -6.238 7.866 3.023 1.00 19.94 533 VAL A C 1
ATOM 702 O O . VAL A 1 91 ? -5.102 8.077 3.482 1.00 23.41 533 VAL A O 1
ATOM 707 N N . PHE A 1 92 ? -6.462 7.664 1.725 1.00 19.48 534 PHE A N 1
ATOM 708 C CA . PHE A 1 92 ? -5.435 7.518 0.711 1.00 18.76 534 PHE A CA 1
ATOM 709 C C . PHE A 1 92 ? -5.644 8.580 -0.342 1.00 19.36 534 PHE A C 1
ATOM 710 O O . PHE A 1 92 ? -6.757 8.754 -0.831 1.00 17.96 534 PHE A O 1
ATOM 719 N N . PHE A 1 93 ? -4.550 9.238 -0.696 1.00 17.18 535 PHE A N 1
ATOM 720 C CA . PHE A 1 93 ? -4.516 10.269 -1.693 1.00 15.17 535 PHE A CA 1
ATOM 721 C C . PHE A 1 93 ? -3.824 9.707 -2.911 1.00 15.70 535 PHE A C 1
ATOM 722 O O . PHE A 1 93 ? -2.833 8.982 -2.775 1.00 19.34 535 PHE A O 1
ATOM 731 N N . ALA A 1 94 ? -4.288 9.971 -4.115 1.00 14.83 536 ALA A N 1
ATOM 732 C CA . ALA A 1 94 ? -3.632 9.527 -5.312 1.00 12.11 536 ALA A CA 1
ATOM 733 C C . ALA A 1 94 ? -4.072 10.514 -6.337 1.00 13.97 536 ALA A C 1
ATOM 734 O O . ALA A 1 94 ? -5.253 10.633 -6.627 1.00 19.27 536 ALA A O 1
ATOM 737 N N . GLY A 1 95 ? -3.180 11.317 -6.860 1.00 15.02 537 GLY A N 1
ATOM 738 C CA . GLY A 1 95 ? -3.548 12.293 -7.850 1.00 18.33 537 GLY A CA 1
ATOM 739 C C . GLY A 1 95 ? -4.406 13.343 -7.187 1.00 22.16 537 GLY A C 1
ATOM 740 O O . GLY A 1 95 ? -4.101 13.711 -6.045 1.00 25.19 537 GLY A O 1
ATOM 742 N N . ASN A 1 96 ? -5.483 13.818 -7.803 1.00 24.53 538 ASN A N 1
ATOM 743 C CA . ASN A 1 96 ? -6.311 14.816 -7.130 1.00 27.75 538 ASN A CA 1
ATOM 744 C C . ASN A 1 96 ? -7.601 14.219 -6.563 1.00 26.00 538 ASN A C 1
ATOM 745 O O . ASN A 1 96 ? -8.653 14.874 -6.488 1.00 27.21 538 ASN A O 1
ATOM 753 N N . GLU A 1 97 ? -7.495 12.986 -6.051 1.00 20.62 539 GLU A N 1
ATOM 754 C CA . GLU A 1 97 ? -8.595 12.291 -5.447 1.00 17.95 539 GLU A CA 1
ATOM 755 C C . GLU A 1 97 ? -8.138 11.657 -4.178 1.00 17.64 539 GLU A C 1
ATOM 756 O O . GLU A 1 97 ? -6.953 11.404 -3.973 1.00 19.49 539 GLU A O 1
ATOM 763 N N . TYR A 1 98 ? -9.085 11.380 -3.319 1.00 17.68 540 TYR A N 1
ATOM 764 C CA . TYR A 1 98 ? -8.779 10.639 -2.138 1.00 18.60 540 TYR A CA 1
ATOM 765 C C . TYR A 1 98 ? -9.911 9.632 -1.893 1.00 19.97 540 TYR A C 1
ATOM 766 O O . TYR A 1 98 ? -11.035 9.787 -2.391 1.00 21.04 540 TYR A O 1
ATOM 777 N N . TRP A 1 99 ? -9.599 8.571 -1.151 1.00 20.26 541 TRP A N 1
ATOM 778 C CA . TRP A 1 99 ? -10.445 7.445 -0.876 1.00 15.78 541 TRP A CA 1
ATOM 779 C C . TRP A 1 99 ? -10.416 7.326 0.605 1.00 16.45 541 TRP A C 1
ATOM 780 O O . TRP A 1 99 ? -9.371 7.588 1.192 1.00 19.13 541 TRP A O 1
ATOM 793 N N . ILE A 1 100 ? -11.553 7.044 1.249 1.00 18.15 542 ILE A N 1
ATOM 794 C CA . ILE A 1 100 ? -11.594 6.776 2.685 1.00 18.30 542 ILE A CA 1
ATOM 795 C C . ILE A 1 100 ? -12.236 5.387 2.848 1.00 22.81 542 ILE A C 1
ATOM 796 O O . ILE A 1 100 ? -13.197 5.055 2.131 1.00 22.62 542 ILE A O 1
ATOM 802 N N . TYR A 1 101 ? -11.684 4.567 3.743 1.00 21.97 543 TYR A N 1
ATOM 803 C CA . TYR A 1 101 ? -12.123 3.215 3.941 1.00 23.64 543 TYR A CA 1
ATOM 804 C C . TYR A 1 101 ? -12.387 2.967 5.394 1.00 26.60 543 TYR A C 1
ATOM 805 O O . TYR A 1 101 ? -11.718 3.580 6.231 1.00 25.15 543 TYR A O 1
ATOM 816 N N . SER A 1 102 ? -13.344 2.072 5.679 1.00 30.99 544 SER A N 1
ATOM 817 C CA . SER A 1 102 ? -13.453 1.456 7.000 1.00 35.86 544 SER A CA 1
ATOM 818 C C . SER A 1 102 ? -13.155 -0.016 6.666 1.00 39.47 544 SER A C 1
ATOM 819 O O . SER A 1 102 ? -13.926 -0.690 5.953 1.00 41.96 544 SER A O 1
ATOM 824 N N . ALA A 1 103 ? -11.960 -0.466 7.117 1.00 41.23 545 ALA A N 1
ATOM 825 C CA . ALA A 1 103 ? -11.351 -1.780 6.893 1.00 39.53 545 ALA A CA 1
ATOM 826 C C . ALA A 1 103 ? -11.131 -1.943 5.397 1.00 41.17 545 ALA A C 1
ATOM 827 O O . ALA A 1 103 ? -10.332 -1.170 4.868 1.00 42.64 545 ALA A O 1
ATOM 830 N N . SER A 1 104 ? -11.751 -2.834 4.640 1.00 41.51 546 SER A N 1
ATOM 831 C CA . SER A 1 104 ? -11.518 -2.831 3.208 1.00 44.00 546 SER A CA 1
ATOM 832 C C . SER A 1 104 ? -12.704 -2.265 2.450 1.00 43.42 546 SER A C 1
ATOM 833 O O . SER A 1 104 ? -12.719 -2.247 1.209 1.00 46.08 546 SER A O 1
ATOM 838 N N . THR A 1 105 ? -13.682 -1.731 3.202 1.00 40.30 547 THR A N 1
ATOM 839 C CA . THR A 1 105 ? -14.885 -1.179 2.614 1.00 35.80 547 THR A CA 1
ATOM 840 C C . THR A 1 105 ? -14.717 0.289 2.309 1.00 30.35 547 THR A C 1
ATOM 841 O O . THR A 1 105 ? -14.533 1.117 3.203 1.00 30.98 547 THR A O 1
ATOM 847 N N . LEU A 1 106 ? -14.752 0.601 1.035 1.00 28.51 548 LEU A N 1
ATOM 848 C CA . LEU A 1 106 ? -14.719 1.974 0.600 1.00 29.34 548 LEU A CA 1
ATOM 849 C C . LEU A 1 106 ? -16.069 2.556 1.019 1.00 32.53 548 LEU A C 1
ATOM 850 O O . LEU A 1 106 ? -17.121 1.902 0.961 1.00 34.10 548 LEU A O 1
ATOM 856 N N . GLU A 1 107 ? -15.950 3.773 1.535 1.00 33.21 549 GLU A N 1
ATOM 857 C CA . GLU A 1 107 ? -17.055 4.565 1.969 1.00 33.12 549 GLU A CA 1
ATOM 858 C C . GLU A 1 107 ? -17.842 5.179 0.816 1.00 35.39 549 GLU A C 1
ATOM 859 O O . GLU A 1 107 ? -17.380 5.356 -0.320 1.00 35.08 549 GLU A O 1
ATOM 866 N N . ARG A 1 108 ? -19.059 5.507 1.263 1.00 37.99 550 ARG A N 1
ATOM 867 C CA . ARG A 1 108 ? -20.103 6.322 0.639 1.00 39.70 550 ARG A CA 1
ATOM 868 C C . ARG A 1 108 ? -19.576 7.361 -0.319 1.00 32.77 550 ARG A C 1
ATOM 869 O O . ARG A 1 108 ? -19.025 8.332 0.171 1.00 33.37 550 ARG A O 1
ATOM 883 N N . GLY A 1 109 ? -19.646 7.275 -1.629 1.00 28.55 551 GLY A N 1
ATOM 884 C CA . GLY A 1 109 ? -19.237 8.412 -2.432 1.00 26.03 551 GLY A CA 1
ATOM 885 C C . GLY A 1 109 ? -17.755 8.742 -2.480 1.00 25.10 551 GLY A C 1
ATOM 886 O O . GLY A 1 109 ? -17.430 9.908 -2.676 1.00 27.83 551 GLY A O 1
ATOM 888 N N . TYR A 1 110 ? -16.827 7.800 -2.291 1.00 25.20 552 TYR A N 1
ATOM 889 C CA . TYR A 1 110 ? -15.414 8.036 -2.551 1.00 23.12 552 TYR A CA 1
ATOM 890 C C . TYR A 1 110 ? -15.007 7.359 -3.858 1.00 26.33 552 TYR A C 1
ATOM 891 O O . TYR A 1 110 ? -15.717 6.424 -4.249 1.00 27.62 552 TYR A O 1
ATOM 902 N N . PRO A 1 111 ? -13.972 7.740 -4.643 1.00 26.90 553 PRO A N 1
ATOM 903 C CA . PRO A 1 111 ? -13.172 8.946 -4.485 1.00 25.49 553 PRO A CA 1
ATOM 904 C C . PRO A 1 111 ? -13.926 10.240 -4.684 1.00 23.75 553 PRO A C 1
ATOM 905 O O . PRO A 1 111 ? -14.893 10.306 -5.437 1.00 25.69 553 PRO A O 1
ATOM 909 N N . LYS A 1 112 ? -13.421 11.221 -3.948 1.00 24.37 554 LYS A N 1
ATOM 910 C CA . LYS A 1 112 ? -13.882 12.605 -3.949 1.00 21.48 554 LYS A CA 1
ATOM 911 C C . LYS A 1 112 ? -12.704 13.397 -4.486 1.00 22.24 554 LYS A C 1
ATOM 912 O O . LYS A 1 112 ? -11.558 12.933 -4.361 1.00 24.80 554 LYS A O 1
ATOM 922 N N . PRO A 1 113 ? -12.874 14.565 -5.101 1.00 21.11 555 PRO A N 1
ATOM 923 C CA . PRO A 1 113 ? -11.748 15.398 -5.448 1.00 19.15 555 PRO A CA 1
ATOM 924 C C . PRO A 1 113 ? -11.098 15.949 -4.187 1.00 17.84 555 PRO A C 1
ATOM 925 O O . PRO A 1 113 ? -11.728 16.022 -3.122 1.00 16.45 555 PRO A O 1
ATOM 929 N N . LEU A 1 114 ? -9.825 16.339 -4.248 1.00 19.30 556 LEU A N 1
ATOM 930 C CA . LEU A 1 114 ? -9.161 16.918 -3.078 1.00 19.43 556 LEU A CA 1
ATOM 931 C C . LEU A 1 114 ? -9.878 18.161 -2.585 1.00 18.07 556 LEU A C 1
ATOM 932 O O . LEU A 1 114 ? -9.755 18.524 -1.422 1.00 17.27 556 LEU A O 1
ATOM 938 N N . THR A 1 115 ? -10.675 18.815 -3.428 1.00 19.22 557 THR A N 1
ATOM 939 C CA . THR A 1 115 ? -11.439 19.975 -3.036 1.00 19.87 557 THR A CA 1
ATOM 940 C C . THR A 1 115 ? -12.477 19.577 -2.010 1.00 20.51 557 THR A C 1
ATOM 941 O O . THR A 1 115 ? -12.749 20.421 -1.158 1.00 20.69 557 THR A O 1
ATOM 947 N N . SER A 1 116 ? -12.997 18.325 -1.937 1.00 16.14 558 SER A N 1
ATOM 948 C CA . SER A 1 116 ? -13.947 18.054 -0.884 1.00 17.36 558 SER A CA 1
ATOM 949 C C . SER A 1 116 ? -13.277 18.036 0.487 1.00 19.18 558 SER A C 1
ATOM 950 O O . SER A 1 116 ? -13.900 18.221 1.541 1.00 25.01 558 SER A O 1
ATOM 955 N N . LEU A 1 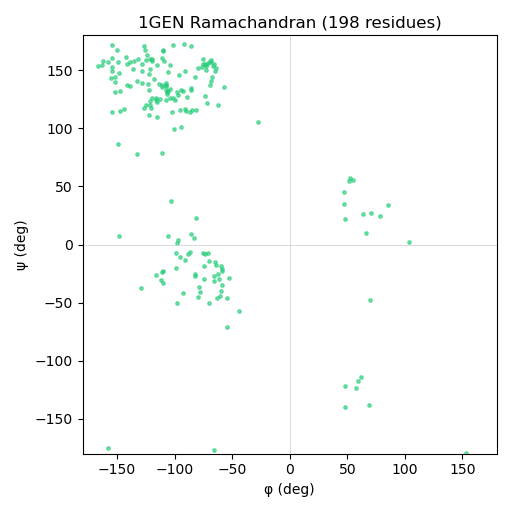117 ? -11.960 17.968 0.545 1.00 19.00 559 LEU A N 1
ATOM 956 C CA . LEU A 1 117 ? -11.294 17.976 1.815 1.00 15.32 559 LEU A CA 1
ATOM 957 C C . LEU A 1 117 ? -11.040 19.411 2.174 1.00 15.55 559 LEU A C 1
ATOM 958 O O . LEU A 1 117 ? -10.663 19.716 3.297 1.00 19.48 559 LEU A O 1
ATOM 964 N N . GLY A 1 118 ? -11.272 20.367 1.289 1.00 17.29 560 GLY A N 1
ATOM 965 C CA . GLY A 1 118 ? -10.953 21.752 1.613 1.00 18.71 560 GLY A CA 1
ATOM 966 C C . GLY A 1 118 ? -9.670 22.219 0.918 1.00 21.74 560 GLY A C 1
ATOM 967 O O . GLY A 1 118 ? -9.223 23.350 1.112 1.00 22.07 560 GLY A O 1
ATOM 969 N N . LEU A 1 119 ? -9.027 21.381 0.103 1.00 21.06 561 LEU A N 1
ATOM 970 C CA . LEU A 1 119 ? -7.824 21.771 -0.588 1.00 20.70 561 LEU A CA 1
ATOM 971 C C . LEU A 1 119 ? -8.253 22.609 -1.800 1.00 21.91 561 LEU A C 1
ATOM 972 O O . LEU A 1 119 ? -9.346 22.426 -2.344 1.00 22.74 561 LEU A O 1
ATOM 978 N N . PRO A 1 120 ? -7.442 23.549 -2.292 1.00 21.69 562 PRO A N 1
ATOM 979 C CA . PRO A 1 120 ? -7.726 24.378 -3.433 1.00 19.28 562 PRO A CA 1
ATOM 980 C C . PRO A 1 120 ? -7.636 23.515 -4.631 1.00 19.36 562 PRO A C 1
ATOM 981 O O . PRO A 1 120 ? -6.821 22.599 -4.676 1.00 19.60 562 PRO A O 1
ATOM 985 N N . PRO A 1 121 ? -8.311 23.882 -5.702 1.00 17.77 563 PRO A N 1
ATOM 986 C CA . PRO A 1 121 ? -8.348 23.090 -6.899 1.00 18.34 563 PRO A CA 1
ATOM 987 C C . PRO A 1 121 ? -7.012 23.119 -7.625 1.00 21.61 563 PRO A C 1
ATOM 988 O O . PRO A 1 121 ? -6.825 22.422 -8.621 1.00 23.56 563 PRO A O 1
ATOM 992 N N . ASP A 1 122 ? -6.077 23.949 -7.173 1.00 21.21 564 ASP A N 1
ATOM 993 C CA . ASP A 1 122 ? -4.815 24.037 -7.829 1.00 26.12 564 ASP A CA 1
ATOM 994 C C . ASP A 1 122 ? -3.969 22.899 -7.312 1.00 25.90 564 ASP A C 1
ATOM 995 O O . ASP A 1 122 ? -3.155 22.460 -8.106 1.00 29.06 564 ASP A O 1
ATOM 1001 N N . VAL A 1 123 ? -4.109 22.316 -6.108 1.00 26.75 565 VAL A N 1
ATOM 1002 C CA . VAL A 1 123 ? -3.186 21.249 -5.740 1.00 28.47 565 VAL A CA 1
ATOM 1003 C C . VAL A 1 123 ? -3.746 19.972 -6.326 1.00 29.65 565 VAL A C 1
ATOM 1004 O O . VAL A 1 123 ? -4.872 19.563 -6.100 1.00 34.38 565 VAL A O 1
ATOM 1009 N N . GLN A 1 124 ? -2.969 19.435 -7.237 1.00 32.15 566 GLN A N 1
ATOM 1010 C CA . GLN A 1 124 ? -3.329 18.253 -7.971 1.00 34.49 566 GLN A CA 1
ATOM 1011 C C . GLN A 1 124 ? -2.775 16.965 -7.386 1.00 31.77 566 GLN A C 1
ATOM 1012 O O . GLN A 1 124 ? -3.080 15.894 -7.902 1.00 29.65 566 GLN A O 1
ATOM 1021 N N . ARG A 1 125 ? -1.866 16.999 -6.415 1.00 28.83 567 ARG A N 1
ATOM 1022 C CA . ARG A 1 125 ? -1.492 15.806 -5.665 1.00 25.36 567 ARG A CA 1
ATOM 1023 C C . ARG A 1 125 ? -0.784 16.260 -4.414 1.00 22.01 567 ARG A C 1
ATOM 1024 O O . ARG A 1 125 ? -0.309 17.395 -4.311 1.00 20.69 567 ARG A O 1
ATOM 1038 N N . VAL A 1 126 ? -0.842 15.426 -3.407 1.00 20.40 568 VAL A N 1
ATOM 1039 C CA . VAL A 1 126 ? -0.182 15.706 -2.163 1.00 18.25 568 VAL A CA 1
ATOM 1040 C C . VAL A 1 126 ? 0.984 14.727 -2.044 1.00 18.64 568 VAL A C 1
ATOM 1041 O O . VAL A 1 126 ? 1.065 13.706 -2.728 1.00 17.45 568 VAL A O 1
ATOM 1046 N N . ASP A 1 127 ? 1.855 15.011 -1.087 1.00 17.81 569 ASP A N 1
ATOM 1047 C CA . ASP A 1 127 ? 3.084 14.310 -0.858 1.00 12.30 569 ASP A CA 1
ATOM 1048 C C . ASP A 1 127 ? 3.084 13.262 0.190 1.00 12.68 569 ASP A C 1
ATOM 1049 O O . ASP A 1 127 ? 3.517 12.109 -0.015 1.00 14.90 569 ASP A O 1
ATOM 1055 N N . ALA A 1 128 ? 2.570 13.755 1.305 1.00 13.94 570 ALA A N 1
ATOM 1056 C CA . ALA A 1 128 ? 2.601 13.063 2.575 1.00 15.44 570 ALA A CA 1
ATOM 1057 C C . ALA A 1 128 ? 1.430 13.558 3.414 1.00 17.56 570 ALA A C 1
ATOM 1058 O O . ALA A 1 128 ? 1.032 14.722 3.275 1.00 18.33 570 ALA A O 1
ATOM 1061 N N . ALA A 1 129 ? 0.889 12.708 4.282 1.00 20.22 571 ALA A N 1
ATOM 1062 C CA . ALA A 1 129 ? -0.190 13.069 5.185 1.00 19.39 571 ALA A CA 1
ATOM 1063 C C . ALA A 1 129 ? -0.101 12.197 6.446 1.00 21.15 571 ALA A C 1
ATOM 1064 O O . ALA A 1 129 ? 0.296 10.992 6.456 1.00 18.34 571 ALA A O 1
ATOM 1067 N N . PHE A 1 130 ? -0.456 12.878 7.543 1.00 18.59 572 PHE A N 1
ATOM 1068 C CA . PHE A 1 130 ? -0.566 12.152 8.790 1.00 18.34 572 PHE A CA 1
ATOM 1069 C C . PHE A 1 130 ? -1.520 12.857 9.725 1.00 16.16 572 PHE A C 1
ATOM 1070 O O . PHE A 1 130 ? -1.792 14.028 9.544 1.00 17.97 572 PHE A O 1
ATOM 1079 N N . ASN A 1 131 ? -2.036 12.159 10.718 1.00 17.20 573 ASN A N 1
ATOM 1080 C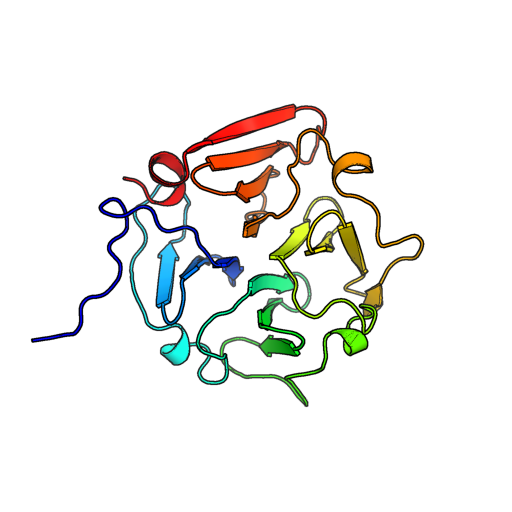 CA . ASN A 1 131 ? -2.793 12.771 11.767 1.00 15.27 573 ASN A CA 1
ATOM 1081 C C . ASN A 1 131 ? -1.808 12.891 12.917 1.00 16.83 573 ASN A C 1
ATOM 1082 O O . ASN A 1 131 ? -1.189 11.916 13.341 1.00 16.14 573 ASN A O 1
ATOM 1090 N N . TRP A 1 132 ? -1.585 14.055 13.467 1.00 18.03 574 TRP A N 1
ATOM 1091 C CA . TRP A 1 132 ? -0.631 14.238 14.509 1.00 20.34 574 TRP A CA 1
ATOM 1092 C C . TRP A 1 132 ? -1.237 14.069 15.874 1.00 24.25 574 TRP A C 1
ATOM 1093 O O . TRP A 1 132 ? -2.024 14.910 16.304 1.00 25.42 574 TRP A O 1
ATOM 1106 N N . SER A 1 133 ? -0.785 13.075 16.629 1.00 26.10 575 SER A N 1
ATOM 1107 C CA . SER A 1 133 ? -1.348 12.783 17.918 1.00 26.50 575 SER A CA 1
ATOM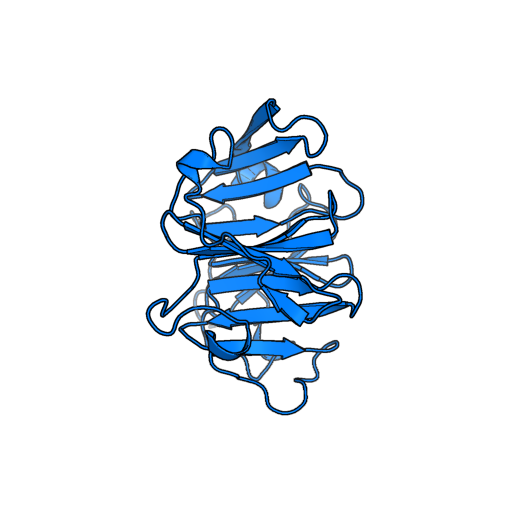 1108 C C . SER A 1 133 ? -1.174 13.941 18.875 1.00 28.16 575 SER A C 1
ATOM 1109 O O . SER A 1 133 ? -2.007 14.055 19.753 1.00 30.67 575 SER A O 1
ATOM 1114 N N . LYS A 1 134 ? -0.177 14.829 18.710 1.00 29.24 576 LYS A N 1
ATOM 1115 C CA . LYS A 1 134 ? 0.008 16.013 19.543 1.00 29.29 576 LYS A CA 1
ATOM 1116 C C . LYS A 1 134 ? -1.232 16.876 19.646 1.00 33.13 576 LYS A C 1
ATOM 1117 O O . LYS A 1 134 ? -1.419 17.559 20.649 1.00 38.83 576 LYS A O 1
ATOM 1127 N N . ASN A 1 135 ? -2.096 16.874 18.635 1.00 32.42 577 ASN A N 1
ATOM 1128 C CA . ASN A 1 135 ? -3.267 17.722 18.645 1.00 28.12 577 ASN A CA 1
ATOM 1129 C C . ASN A 1 135 ? -4.447 17.110 17.920 1.00 27.76 577 ASN A 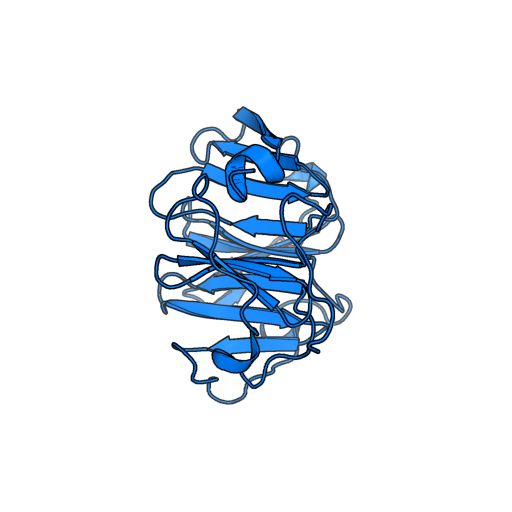C 1
ATOM 1130 O O . ASN A 1 135 ? -5.468 17.731 17.667 1.00 30.24 577 ASN A O 1
ATOM 1138 N N . LYS A 1 136 ? -4.279 15.867 17.536 1.00 28.19 578 LYS A N 1
ATOM 1139 C CA . LYS A 1 136 ? -5.190 15.091 16.708 1.00 27.92 578 LYS A CA 1
ATOM 1140 C C . LYS A 1 136 ? -5.708 15.742 15.429 1.00 24.41 578 LYS A C 1
ATOM 1141 O O . LYS A 1 136 ? -6.686 15.311 14.832 1.00 27.33 578 LYS A O 1
ATOM 1151 N N . LYS A 1 137 ? -5.004 16.730 14.909 1.00 26.25 579 LYS A N 1
ATOM 1152 C CA . LYS A 1 137 ? -5.298 17.365 13.627 1.00 24.91 579 LYS A CA 1
ATOM 1153 C C . LYS A 1 137 ? -4.537 16.641 12.515 1.00 24.09 579 LYS A C 1
ATOM 1154 O O . LYS A 1 137 ? -3.429 16.116 12.748 1.00 23.43 579 LYS A O 1
ATOM 1164 N N . THR A 1 138 ? -5.077 16.608 11.312 1.00 18.42 580 THR A N 1
ATOM 1165 C CA . THR A 1 138 ? -4.418 15.981 10.204 1.00 18.61 580 THR A CA 1
ATOM 1166 C C . THR A 1 138 ? -3.582 16.978 9.419 1.00 19.80 580 THR A C 1
ATOM 1167 O O . THR A 1 138 ? -4.081 18.071 9.129 1.00 20.91 580 THR A O 1
ATOM 1173 N N . TYR A 1 139 ? -2.325 16.685 9.077 1.00 19.30 581 TYR A N 1
ATOM 1174 C CA . TYR A 1 139 ? -1.518 17.566 8.235 1.00 18.26 581 TYR A CA 1
ATOM 1175 C C . TYR A 1 139 ? -1.300 16.889 6.891 1.00 17.59 581 TYR A C 1
ATOM 1176 O O . TYR A 1 139 ? -1.042 15.675 6.770 1.00 17.99 581 TYR A O 1
ATOM 1187 N N . ILE A 1 140 ? -1.487 17.728 5.889 1.00 16.06 582 ILE A N 1
ATOM 1188 C CA . ILE A 1 140 ? -1.382 17.310 4.520 1.00 17.52 582 ILE A CA 1
ATOM 1189 C C . ILE A 1 140 ? -0.304 18.183 3.931 1.00 17.25 582 ILE A C 1
ATOM 1190 O O . ILE A 1 140 ? -0.398 19.408 3.991 1.00 15.20 582 ILE A O 1
ATOM 1196 N N . PHE A 1 141 ? 0.725 17.538 3.382 1.00 18.52 583 PHE A N 1
ATOM 1197 C CA . PHE A 1 141 ? 1.891 18.230 2.855 1.00 14.61 583 PHE A CA 1
ATOM 1198 C C . PHE A 1 141 ? 1.864 18.160 1.346 1.00 14.95 583 PHE A C 1
ATOM 1199 O O . PHE A 1 141 ? 1.558 17.104 0.784 1.00 14.71 583 PHE A O 1
ATOM 1208 N N . ALA A 1 142 ? 2.154 19.263 0.658 1.00 15.24 584 ALA A N 1
ATOM 1209 C CA . ALA A 1 142 ? 2.257 19.290 -0.792 1.00 17.16 584 ALA A CA 1
ATOM 1210 C C . ALA A 1 142 ? 3.329 20.340 -1.139 1.00 17.97 584 ALA A C 1
ATOM 1211 O O . ALA A 1 142 ? 3.188 21.551 -0.892 1.00 18.70 584 ALA A O 1
ATOM 1214 N N . GLY A 1 143 ? 4.437 19.868 -1.721 1.00 16.30 585 GLY A N 1
ATOM 1215 C CA . GLY A 1 143 ? 5.587 20.702 -2.048 1.00 14.52 585 GLY A CA 1
ATOM 1216 C C 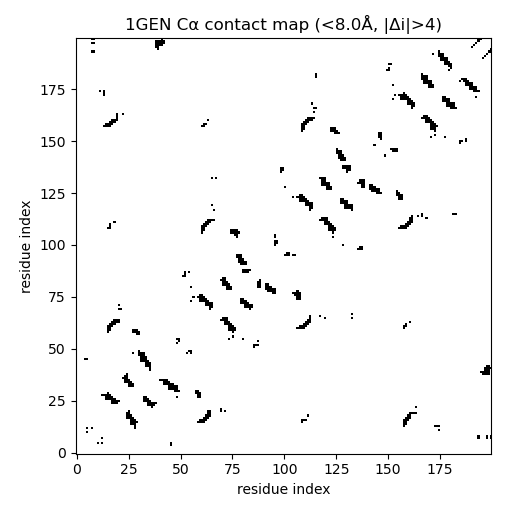. GLY A 1 143 ? 6.166 21.364 -0.821 1.00 14.05 585 GLY A C 1
ATOM 1217 O O . GLY A 1 143 ? 6.554 20.680 0.127 1.00 14.53 585 GLY A O 1
ATOM 1219 N N . ASP A 1 144 ? 6.117 22.696 -0.843 1.00 15.72 586 ASP A N 1
ATOM 1220 C CA . ASP A 1 144 ? 6.615 23.556 0.217 1.00 17.49 586 ASP A CA 1
ATOM 1221 C C . ASP A 1 144 ? 5.540 24.004 1.160 1.00 19.39 586 ASP A C 1
ATOM 1222 O O . ASP A 1 144 ? 5.840 24.791 2.053 1.00 19.41 586 ASP A O 1
ATOM 1228 N N . LYS A 1 145 ? 4.307 23.537 0.994 1.00 23.07 587 LYS A N 1
ATOM 1229 C CA . LYS A 1 145 ? 3.178 23.991 1.812 1.00 23.47 587 LYS A CA 1
ATOM 1230 C C . LYS A 1 145 ? 2.513 22.864 2.600 1.00 21.66 587 LYS A C 1
ATOM 1231 O O . LYS A 1 145 ? 2.683 21.688 2.250 1.00 22.05 587 LYS A O 1
ATOM 1241 N N . PHE A 1 146 ? 1.776 23.170 3.656 1.00 16.71 588 PHE A N 1
ATOM 1242 C CA . PHE A 1 146 ? 0.908 22.191 4.261 1.00 15.42 588 PHE A CA 1
ATOM 1243 C C . PHE A 1 146 ? -0.399 22.824 4.732 1.00 16.02 588 PHE A C 1
ATOM 1244 O O . PHE A 1 146 ? -0.508 24.044 4.887 1.00 14.39 588 PHE A O 1
ATOM 1253 N N . TRP A 1 147 ? -1.404 21.978 4.948 1.00 18.25 589 TRP A N 1
ATOM 1254 C CA . TRP A 1 147 ? -2.733 22.339 5.425 1.00 17.28 589 TRP A CA 1
ATOM 1255 C C . TRP A 1 147 ? -3.022 21.572 6.703 1.00 17.11 589 TRP A C 1
ATOM 1256 O O . TRP A 1 147 ? -2.559 20.436 6.908 1.00 15.07 589 TRP A O 1
ATOM 1269 N N . ARG A 1 148 ? -3.764 22.163 7.602 1.00 14.41 590 ARG A N 1
ATOM 1270 C CA . ARG A 1 148 ? -4.118 21.425 8.772 1.00 16.29 590 ARG A CA 1
ATOM 1271 C C . ARG A 1 148 ? -5.645 21.301 8.706 1.00 20.56 590 ARG A C 1
ATOM 1272 O O . ARG A 1 148 ? -6.410 22.248 8.509 1.00 20.40 590 ARG A O 1
ATOM 1286 N N . TYR A 1 149 ? -6.062 20.046 8.757 1.00 22.87 591 TYR A N 1
ATOM 1287 C CA . TYR A 1 149 ? -7.425 19.596 8.633 1.00 22.35 591 TYR A CA 1
ATOM 1288 C C . TYR A 1 149 ? -7.907 19.156 10.002 1.00 25.06 591 TYR A C 1
ATOM 1289 O O . TYR A 1 149 ? -7.297 18.373 10.746 1.00 23.25 591 TYR A O 1
ATOM 1300 N N . ASN A 1 150 ? -9.082 19.677 10.302 1.00 26.91 592 ASN A N 1
ATOM 1301 C CA . ASN A 1 150 ? -9.780 19.382 11.547 1.00 27.01 592 ASN A CA 1
ATOM 1302 C C . ASN A 1 150 ? -10.602 18.116 11.348 1.00 27.14 592 ASN A C 1
ATOM 1303 O O . ASN A 1 150 ? -11.551 18.109 10.563 1.00 27.70 592 ASN A O 1
ATOM 1311 N N . GLU A 1 151 ? -10.313 17.015 12.017 1.00 26.38 593 GLU A N 1
ATOM 1312 C CA . GLU A 1 151 ? -11.116 15.832 11.782 1.00 29.18 593 GLU A CA 1
ATOM 1313 C C . GLU A 1 151 ? -12.491 15.873 12.412 1.00 30.68 593 GLU A C 1
ATOM 1314 O O . GLU A 1 151 ? -13.399 15.272 11.856 1.00 31.49 593 GLU A O 1
ATOM 1321 N N . VAL A 1 152 ? -12.719 16.568 13.540 1.00 33.57 594 VAL A N 1
ATOM 1322 C CA . VAL A 1 152 ? -14.061 16.523 14.129 1.00 34.64 594 VAL A CA 1
ATOM 1323 C C . VAL A 1 152 ? -14.980 17.468 13.379 1.00 33.76 594 VAL A C 1
ATOM 1324 O O . VAL A 1 152 ? -16.066 17.068 12.991 1.00 37.11 594 VAL A O 1
ATOM 1329 N N . LYS A 1 153 ? -14.534 18.683 13.078 1.00 30.79 595 LYS A N 1
ATOM 1330 C CA . LYS A 1 153 ? -15.324 19.626 12.323 1.00 29.59 595 LYS A CA 1
ATOM 1331 C C . LYS A 1 153 ? -15.366 19.281 10.852 1.00 31.20 595 LYS A C 1
ATOM 1332 O O . LYS A 1 153 ? -16.079 19.934 10.101 1.00 33.83 595 LYS A O 1
ATOM 1342 N N . LYS A 1 154 ? -14.598 18.296 10.393 1.00 31.35 596 LYS A N 1
ATOM 1343 C CA . LYS A 1 154 ? -14.481 17.958 8.996 1.00 27.97 596 LYS A CA 1
ATOM 1344 C C . LYS A 1 154 ? -14.252 19.153 8.077 1.00 29.40 596 LYS A C 1
ATOM 1345 O O . LYS A 1 154 ? -14.852 19.278 6.998 1.00 31.25 596 LYS A O 1
ATOM 1355 N N . LYS A 1 155 ? -13.334 20.042 8.493 1.00 27.05 597 LYS A N 1
ATOM 1356 C CA . LYS A 1 155 ? -12.980 21.191 7.679 1.00 28.86 597 LYS A CA 1
ATOM 1357 C C . LYS A 1 155 ? -11.541 21.599 7.891 1.00 25.38 597 LYS A C 1
ATOM 1358 O O . LYS A 1 155 ? -10.958 21.251 8.903 1.00 25.68 597 LYS A O 1
ATOM 1368 N N . MET A 1 156 ? -10.910 22.286 6.955 1.00 23.71 598 MET A N 1
ATOM 1369 C CA . MET A 1 156 ? -9.570 22.794 7.173 1.00 25.15 598 MET A CA 1
ATOM 1370 C C . MET A 1 156 ? -9.574 23.877 8.238 1.00 27.17 598 MET A C 1
ATOM 1371 O O . MET A 1 156 ? -10.525 24.660 8.310 1.00 31.62 598 MET A O 1
ATOM 1377 N N . ASP A 1 157 ? -8.555 23.981 9.077 1.00 27.03 599 ASP A N 1
ATOM 1378 C CA . ASP A 1 157 ? -8.452 25.135 9.941 1.00 29.01 599 ASP A CA 1
ATOM 1379 C C . ASP A 1 157 ? -8.031 26.351 9.105 1.00 30.00 599 ASP A C 1
ATOM 1380 O O . ASP A 1 157 ? -7.474 26.258 7.995 1.00 27.42 599 ASP A O 1
ATOM 1386 N N . PRO A 1 158 ? -8.360 27.560 9.569 1.00 33.72 600 PRO A N 1
ATOM 1387 C CA . PRO A 1 158 ? -8.006 28.783 8.891 1.00 33.72 600 PRO A CA 1
ATOM 1388 C C . PRO A 1 158 ? -6.533 29.043 9.118 1.00 33.80 600 PRO A C 1
ATOM 1389 O O . PRO A 1 158 ? -5.911 28.656 10.118 1.00 32.55 600 PRO A O 1
ATOM 1393 N N . GLY A 1 159 ? -6.097 29.804 8.116 1.00 33.06 601 GLY A N 1
ATOM 1394 C CA . GLY A 1 159 ? -4.759 30.341 8.084 1.00 35.88 601 GLY A CA 1
ATOM 1395 C C . GLY A 1 159 ? -3.798 29.344 7.497 1.00 34.40 601 GLY A C 1
ATOM 1396 O O . GLY A 1 159 ? -2.654 29.286 7.925 1.00 37.03 601 GLY A O 1
ATOM 1398 N N . PHE A 1 160 ? -4.290 28.566 6.540 1.00 31.80 602 PHE A N 1
ATOM 1399 C CA . PHE A 1 160 ? -3.497 27.559 5.877 1.00 29.91 602 PHE A CA 1
ATOM 1400 C C . PHE A 1 160 ? -3.715 27.721 4.385 1.00 29.57 602 PHE A C 1
ATOM 1401 O O . PHE A 1 160 ? -4.706 28.349 4.012 1.00 34.33 602 PHE A O 1
ATOM 1410 N N . PRO A 1 161 ? -2.872 27.246 3.469 1.00 28.13 603 PRO A N 1
ATOM 1411 C CA . PRO A 1 161 ? -1.649 26.545 3.765 1.00 27.03 603 PRO A CA 1
ATOM 1412 C C . PRO A 1 161 ? -0.592 27.392 4.440 1.00 26.52 603 PRO A C 1
ATOM 1413 O O . PRO A 1 161 ? -0.611 28.610 4.353 1.00 28.10 603 PRO A O 1
ATOM 1417 N N . LYS A 1 162 ? 0.292 26.798 5.203 1.00 27.09 604 LYS A N 1
ATOM 1418 C CA . LYS A 1 162 ? 1.449 27.527 5.652 1.00 25.21 604 LYS A CA 1
ATOM 1419 C C . LYS A 1 162 ? 2.628 26.924 4.909 1.00 27.08 604 LYS A C 1
ATOM 1420 O O . LYS A 1 162 ? 2.515 25.852 4.304 1.00 28.09 604 LYS A O 1
ATOM 1430 N N . LEU A 1 163 ? 3.795 27.556 4.912 1.00 27.79 605 LEU A N 1
ATOM 1431 C CA . LEU A 1 163 ? 4.994 26.979 4.321 1.00 26.88 605 LEU A CA 1
ATOM 1432 C C . LEU A 1 163 ? 5.650 26.102 5.385 1.00 25.84 605 LEU A C 1
ATOM 1433 O O . LEU A 1 163 ? 5.789 26.501 6.556 1.00 25.48 605 LEU A O 1
ATOM 1439 N N . ILE A 1 164 ? 6.055 24.889 4.970 1.00 25.82 606 ILE A N 1
ATOM 1440 C CA . ILE A 1 164 ? 6.757 23.912 5.818 1.00 22.86 606 ILE A CA 1
ATOM 1441 C C . ILE A 1 164 ? 8.009 24.574 6.424 1.00 23.77 606 ILE A C 1
ATOM 1442 O O . ILE A 1 164 ? 8.243 24.471 7.632 1.00 25.18 606 ILE A O 1
ATOM 1448 N N . ALA A 1 165 ? 8.814 25.297 5.615 1.00 22.82 607 ALA A N 1
ATOM 1449 C CA . ALA A 1 165 ? 10.000 25.988 6.085 1.00 21.95 607 ALA A CA 1
ATOM 1450 C C . ALA A 1 165 ? 9.661 26.993 7.165 1.00 25.31 607 ALA A C 1
ATOM 1451 O O . ALA A 1 165 ? 10.361 27.080 8.161 1.00 29.59 607 ALA A O 1
ATOM 1454 N N . ASP A 1 166 ? 8.494 27.641 7.091 1.00 29.78 608 ASP A N 1
ATOM 1455 C CA . ASP A 1 166 ? 8.082 28.597 8.101 1.00 30.58 608 ASP A CA 1
ATOM 1456 C C . ASP A 1 166 ? 7.470 27.959 9.309 1.00 30.93 608 ASP A C 1
ATOM 1457 O O . ASP A 1 166 ? 7.474 28.549 10.389 1.00 34.93 608 ASP A O 1
ATOM 1463 N N . ALA A 1 167 ? 6.905 26.777 9.206 1.00 30.22 609 ALA A N 1
ATOM 1464 C CA . ALA A 1 167 ? 6.200 26.290 10.360 1.00 28.20 609 ALA A CA 1
ATOM 1465 C C . ALA A 1 167 ? 6.813 25.131 11.051 1.00 30.44 609 ALA A C 1
ATOM 1466 O O . ALA A 1 167 ? 6.518 24.927 12.221 1.00 32.76 609 ALA A O 1
ATOM 1469 N N . TRP A 1 168 ? 7.618 24.339 10.363 1.00 33.67 610 TRP A N 1
ATOM 1470 C CA . TRP A 1 168 ? 8.195 23.137 10.943 1.00 34.21 610 TRP A CA 1
ATOM 1471 C C . TRP A 1 168 ? 9.675 23.358 11.157 1.00 36.27 610 TRP A C 1
ATOM 1472 O O . TRP A 1 168 ? 10.296 24.195 10.500 1.00 39.71 610 TRP A O 1
ATOM 1485 N N . ASN A 1 169 ? 10.278 22.600 12.058 1.00 38.30 611 ASN A N 1
ATOM 1486 C CA . ASN A 1 169 ? 11.660 22.846 12.406 1.00 38.21 611 ASN A CA 1
ATOM 1487 C C . ASN A 1 169 ? 12.554 21.846 11.727 1.00 34.41 611 ASN A C 1
ATOM 1488 O O . ASN A 1 169 ? 12.408 20.673 12.021 1.00 37.14 611 ASN A O 1
ATOM 1496 N N . ALA A 1 170 ? 13.409 22.271 10.796 1.00 29.36 612 ALA A N 1
ATOM 1497 C CA . ALA A 1 170 ? 14.348 21.427 10.088 1.00 23.99 612 ALA A CA 1
ATOM 1498 C C . ALA A 1 170 ? 13.636 20.394 9.240 1.00 24.57 612 ALA A C 1
ATOM 1499 O O . ALA A 1 170 ? 14.203 19.355 8.891 1.00 27.55 612 ALA A O 1
ATOM 1502 N N . ILE A 1 171 ? 12.403 20.671 8.813 1.00 24.64 613 ILE A N 1
ATOM 1503 C CA . ILE A 1 171 ? 11.698 19.710 7.997 1.00 20.17 613 ILE A CA 1
ATOM 1504 C C . ILE A 1 171 ? 11.795 20.190 6.549 1.00 17.59 613 ILE A C 1
ATOM 1505 O O . ILE A 1 171 ? 11.498 21.340 6.212 1.00 19.07 613 ILE A O 1
ATOM 1511 N N . PRO A 1 172 ? 12.279 19.324 5.661 1.00 17.06 614 PRO A N 1
ATOM 1512 C CA . PRO A 1 172 ? 12.412 19.550 4.230 1.00 19.02 614 PRO A CA 1
ATOM 1513 C C . PRO A 1 172 ? 11.095 19.603 3.470 1.00 20.08 614 PRO A C 1
ATOM 1514 O O . PRO A 1 172 ? 10.065 19.081 3.903 1.00 20.76 614 PRO A O 1
ATOM 1518 N N . ASP A 1 173 ? 11.136 20.245 2.324 1.00 17.81 615 ASP A N 1
ATOM 1519 C CA . ASP A 1 173 ? 9.967 20.281 1.505 1.00 17.28 615 ASP A CA 1
ATOM 1520 C C . ASP A 1 173 ? 10.006 19.019 0.692 1.00 18.13 615 ASP A C 1
ATOM 1521 O O . ASP A 1 173 ? 11.014 18.325 0.660 1.00 21.56 615 ASP A O 1
ATOM 1527 N N . ASN A 1 174 ? 8.911 18.758 0.001 1.00 18.25 616 ASN A N 1
ATOM 1528 C CA . ASN A 1 174 ? 8.713 17.591 -0.809 1.00 15.34 616 ASN A CA 1
ATOM 1529 C C . ASN A 1 174 ? 8.983 16.332 -0.062 1.00 13.63 616 ASN A C 1
ATOM 1530 O O . ASN A 1 174 ? 9.821 15.535 -0.435 1.00 16.00 616 ASN A O 1
ATOM 1538 N N . LEU A 1 175 ? 8.255 16.176 1.025 1.00 13.77 617 LEU A N 1
ATOM 1539 C CA . LEU A 1 175 ? 8.302 14.971 1.815 1.00 13.21 617 LEU A CA 1
ATOM 1540 C C . LEU A 1 175 ? 7.757 13.794 1.023 1.00 14.18 617 LEU A C 1
ATOM 1541 O O . LEU A 1 175 ? 6.967 13.904 0.075 1.00 16.28 617 LEU A O 1
ATOM 1547 N N . ASP A 1 176 ? 8.174 12.603 1.388 1.00 12.25 618 ASP A N 1
ATOM 1548 C CA . ASP A 1 176 ? 7.637 11.413 0.796 1.00 15.36 618 ASP A CA 1
ATOM 1549 C C . ASP A 1 176 ? 6.461 10.821 1.559 1.00 13.26 618 ASP A C 1
ATOM 1550 O O . ASP A 1 176 ? 5.481 10.420 0.903 1.00 13.15 618 ASP A O 1
ATOM 1556 N N . ALA A 1 177 ? 6.583 10.812 2.882 1.00 9.49 619 ALA A N 1
ATOM 1557 C CA . ALA A 1 177 ? 5.624 10.150 3.740 1.00 13.23 619 ALA A CA 1
ATOM 1558 C C . ALA A 1 177 ? 5.807 10.693 5.118 1.00 14.51 619 ALA A C 1
ATOM 1559 O O . ALA A 1 177 ? 6.873 11.259 5.373 1.00 16.55 619 ALA A O 1
ATOM 1562 N N . VAL A 1 178 ? 4.817 10.615 6.002 1.00 15.33 620 VAL A N 1
ATOM 1563 C CA . VAL A 1 178 ? 4.942 11.087 7.379 1.00 12.51 620 VAL A CA 1
ATOM 1564 C C . VAL A 1 178 ? 4.031 10.128 8.143 1.00 14.10 620 VAL A C 1
ATOM 1565 O O . VAL A 1 178 ? 2.978 9.669 7.654 1.00 15.26 620 VAL A O 1
ATOM 1570 N N . VAL A 1 179 ? 4.364 9.827 9.381 1.00 15.43 621 VAL A N 1
ATOM 1571 C CA . VAL A 1 179 ? 3.537 8.979 10.204 1.00 16.39 621 VAL A CA 1
ATOM 1572 C C . VAL A 1 179 ? 3.813 9.348 11.636 1.00 17.97 621 VAL A C 1
ATOM 1573 O O . VAL A 1 179 ? 4.913 9.819 11.921 1.00 18.47 621 VAL A O 1
ATOM 1578 N N . ASP A 1 180 ? 2.843 9.150 12.521 1.00 18.10 622 ASP A N 1
ATOM 1579 C CA . ASP A 1 180 ? 3.049 9.300 13.940 1.00 20.45 622 ASP A CA 1
ATOM 1580 C C . ASP A 1 180 ? 2.539 7.962 14.437 1.00 23.61 622 ASP A C 1
ATOM 1581 O O . ASP A 1 180 ? 1.391 7.573 14.234 1.00 27.45 622 ASP A O 1
ATOM 1587 N N . LEU A 1 181 ? 3.425 7.197 15.045 1.00 26.38 623 LEU A N 1
ATOM 1588 C CA . LEU A 1 181 ? 3.061 5.907 15.559 1.00 26.23 623 LEU A CA 1
ATOM 1589 C C . LEU A 1 181 ? 2.480 5.972 16.958 1.00 28.49 623 LEU A C 1
ATOM 1590 O O . LEU A 1 181 ? 3.034 6.616 17.854 1.00 25.68 623 LEU A O 1
ATOM 1596 N N . GLN A 1 182 ? 1.362 5.273 17.117 1.00 35.47 624 GLN A N 1
ATOM 1597 C CA . GLN A 1 182 ? 0.862 4.830 18.419 1.00 43.12 624 GLN A CA 1
ATOM 1598 C C . GLN A 1 182 ? 0.856 5.954 19.432 1.00 44.60 624 GLN A C 1
ATOM 1599 O O . GLN A 1 182 ? 0.499 7.095 19.119 1.00 49.78 624 GLN A O 1
ATOM 1608 N N . GLY A 1 183 ? 1.245 5.622 20.660 1.00 46.29 625 GLY A N 1
ATOM 1609 C CA . GLY A 1 183 ? 1.565 6.599 21.672 1.00 46.34 625 GLY A CA 1
ATOM 1610 C C . GLY A 1 183 ? 3.064 6.383 21.777 1.00 45.74 625 GLY A C 1
ATOM 1611 O O . GLY A 1 183 ? 3.512 5.545 22.564 1.00 48.57 625 GLY A O 1
ATOM 1613 N N . GLY A 1 184 ? 3.796 6.954 20.815 1.00 43.69 626 GLY A N 1
ATOM 1614 C CA . GLY A 1 184 ? 5.252 6.904 20.809 1.00 37.49 626 GLY A CA 1
ATOM 1615 C C . GLY A 1 184 ? 5.800 8.302 21.065 1.00 32.95 626 GLY A C 1
ATOM 1616 O O . GLY A 1 184 ? 6.911 8.493 21.575 1.00 32.21 626 GLY A O 1
ATOM 1618 N N . GLY A 1 185 ? 4.992 9.267 20.605 1.00 29.49 627 GLY A N 1
ATOM 1619 C CA . GLY A 1 185 ? 5.279 10.664 20.830 1.00 27.35 627 GLY A CA 1
ATOM 1620 C C . GLY A 1 185 ? 6.344 11.238 19.921 1.00 23.02 627 GLY A C 1
ATOM 1621 O O . GLY A 1 185 ? 7.009 12.228 20.273 1.00 24.85 627 GLY A O 1
ATOM 1623 N N . HIS A 1 186 ? 6.500 10.610 18.758 1.00 20.79 628 HIS A N 1
ATOM 1624 C CA . HIS A 1 186 ? 7.424 11.080 17.743 1.00 19.52 628 HIS A CA 1
ATOM 1625 C C . HIS A 1 186 ? 6.726 11.097 16.388 1.00 18.82 628 HIS A C 1
ATOM 1626 O O . HIS A 1 186 ? 5.881 10.233 16.103 1.00 21.13 628 HIS A O 1
ATOM 1635 N N . SER A 1 187 ? 6.963 12.097 15.556 1.00 19.13 629 SER A N 1
ATOM 1636 C CA . SER A 1 187 ? 6.458 12.089 14.185 1.00 19.28 629 SER A CA 1
ATOM 1637 C C . SER A 1 187 ? 7.697 11.799 13.362 1.00 19.32 629 SER A C 1
ATOM 1638 O O . SER A 1 187 ? 8.812 12.181 13.744 1.00 18.44 629 SER A O 1
ATOM 1643 N N . TYR A 1 188 ? 7.509 11.122 12.240 1.00 21.09 630 TYR A N 1
ATOM 1644 C CA . TYR A 1 188 ? 8.590 10.653 11.413 1.00 20.61 630 TYR A CA 1
ATOM 1645 C C . TYR A 1 188 ? 8.353 11.202 10.038 1.00 19.89 630 TYR A C 1
ATOM 1646 O O . TYR A 1 188 ? 7.328 10.938 9.432 1.00 21.10 630 TYR A O 1
ATOM 1657 N N . PHE A 1 189 ? 9.278 11.975 9.537 1.00 18.93 631 PHE A N 1
ATOM 1658 C CA . PHE A 1 189 ? 9.141 12.592 8.254 1.00 17.36 631 PHE A C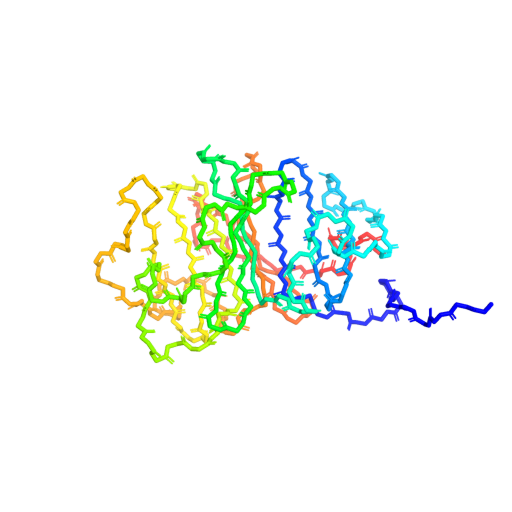A 1
ATOM 1659 C C . PHE A 1 189 ? 10.103 11.814 7.395 1.00 20.50 631 PHE A C 1
ATOM 1660 O O . PHE A 1 189 ? 11.287 11.738 7.706 1.00 24.37 631 PHE A O 1
ATOM 1669 N N . PHE A 1 190 ? 9.649 11.246 6.308 1.00 17.67 632 PHE A N 1
ATOM 1670 C CA . PHE A 1 190 ? 10.511 10.497 5.459 1.00 15.49 632 PHE A CA 1
ATOM 1671 C C . PHE A 1 190 ? 10.831 11.231 4.187 1.00 15.00 632 PHE A C 1
ATOM 1672 O O . PHE A 1 190 ? 9.913 11.670 3.477 1.00 14.74 632 PHE A O 1
ATOM 1681 N N . LYS A 1 191 ? 12.113 11.342 3.846 1.00 12.18 633 LYS A N 1
ATOM 1682 C CA . LYS A 1 191 ? 12.454 11.882 2.557 1.00 11.23 633 LYS A CA 1
ATOM 1683 C C . LYS A 1 191 ? 13.726 11.190 2.096 1.00 13.15 633 LYS A C 1
ATOM 1684 O O . LYS A 1 191 ? 14.726 11.054 2.806 1.00 14.55 633 LYS A O 1
ATOM 1694 N N . GLY A 1 192 ? 13.679 10.747 0.860 1.00 13.17 634 GLY A N 1
ATOM 1695 C CA . GLY A 1 192 ? 14.767 10.020 0.258 1.00 19.60 634 GLY A CA 1
ATOM 1696 C C . GLY A 1 192 ? 15.099 8.788 1.069 1.00 20.19 634 GLY A C 1
ATOM 1697 O O . GLY A 1 192 ? 14.202 8.011 1.379 1.00 23.81 634 GLY A O 1
ATOM 1699 N N . ALA A 1 193 ? 16.354 8.676 1.506 1.00 19.75 635 ALA A N 1
ATOM 1700 C CA . ALA A 1 193 ? 16.763 7.489 2.236 1.00 20.05 635 ALA A CA 1
ATOM 1701 C C . ALA A 1 193 ? 16.770 7.628 3.746 1.00 20.00 635 ALA A C 1
ATOM 1702 O O . ALA A 1 193 ? 17.026 6.674 4.505 1.00 20.30 635 ALA A O 1
ATOM 1705 N N . TYR A 1 194 ? 16.372 8.821 4.190 1.00 19.38 636 TYR A N 1
ATOM 1706 C CA . TYR A 1 194 ? 16.416 9.147 5.593 1.00 20.02 636 TYR A CA 1
ATOM 1707 C C . TYR A 1 194 ? 15.037 9.574 6.095 1.00 20.08 636 TYR A C 1
ATOM 1708 O O . TYR A 1 194 ? 14.143 9.930 5.321 1.00 19.08 636 TYR A O 1
ATOM 1719 N N . TYR A 1 195 ? 14.912 9.547 7.407 1.00 14.95 637 TYR A N 1
ATOM 1720 C CA . TYR A 1 195 ? 13.732 9.982 8.042 1.00 15.58 637 TYR A CA 1
ATOM 1721 C C . TYR A 1 195 ? 14.209 10.966 9.086 1.00 18.20 637 TYR A C 1
ATOM 1722 O O . TYR A 1 195 ? 15.363 10.895 9.506 1.00 17.11 637 TYR A O 1
ATOM 1733 N N . LEU A 1 196 ? 13.337 11.899 9.481 1.00 19.07 638 LEU A N 1
ATOM 1734 C CA . LEU A 1 196 ? 13.576 12.860 10.530 1.00 19.98 638 LEU A CA 1
ATOM 1735 C C . LEU A 1 196 ? 12.594 12.486 11.636 1.00 19.45 638 LEU A C 1
ATOM 1736 O O . LEU A 1 196 ? 11.470 12.064 11.393 1.00 19.92 638 LEU A O 1
ATOM 1742 N N . LYS A 1 197 ? 13.047 12.521 12.873 1.00 19.88 639 LYS A N 1
ATOM 1743 C CA . LYS A 1 197 ? 12.304 12.060 13.995 1.00 20.98 639 LYS A CA 1
ATOM 1744 C C . LYS A 1 197 ? 12.203 13.275 14.859 1.00 25.13 639 LYS A C 1
ATOM 1745 O O . LYS A 1 197 ? 13.175 13.877 15.325 1.00 26.30 639 LYS A O 1
ATOM 1755 N N . LEU A 1 198 ? 10.948 13.613 14.996 1.00 28.91 640 LEU A N 1
ATOM 1756 C CA . LEU A 1 198 ? 10.537 14.787 15.700 1.00 30.15 640 LEU A CA 1
ATOM 1757 C C . LEU A 1 198 ? 9.992 14.365 17.044 1.00 28.45 640 LEU A C 1
ATOM 1758 O O . LEU A 1 198 ? 9.177 13.445 17.175 1.00 25.61 640 LEU A O 1
ATOM 1764 N N . GLU A 1 199 ? 10.446 15.098 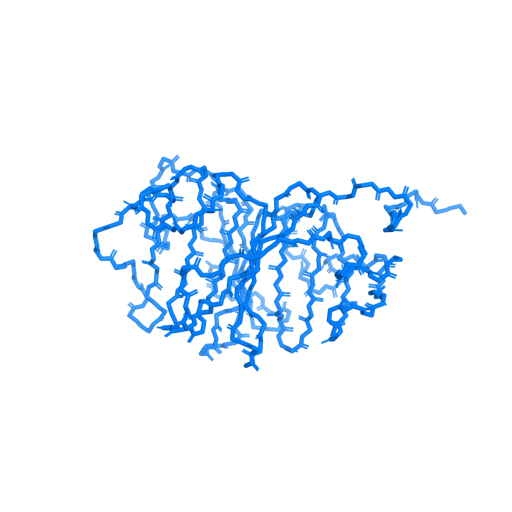18.039 1.00 26.27 641 GLU A N 1
ATOM 1765 C CA . GLU A 1 199 ? 9.961 14.937 19.366 1.00 27.44 641 GLU A CA 1
ATOM 1766 C C . GLU A 1 199 ? 8.647 15.737 19.393 1.00 26.01 641 GLU A C 1
ATOM 1767 O O . GLU A 1 199 ? 8.661 16.946 19.177 1.00 24.20 641 GLU A O 1
ATOM 1774 N N . ASN A 1 200 ? 7.463 15.137 19.588 1.00 26.48 642 ASN A N 1
ATOM 1775 C CA . ASN A 1 200 ? 6.202 15.880 19.505 1.00 28.80 642 ASN A CA 1
ATOM 1776 C C . ASN A 1 200 ? 6.135 16.878 20.606 1.00 34.13 642 ASN A C 1
ATOM 1777 O O . ASN A 1 200 ? 5.544 17.919 20.382 1.00 37.52 642 ASN A O 1
ATOM 1785 N N . GLN A 1 201 ? 6.744 16.607 21.778 1.00 39.32 643 GLN A N 1
ATOM 1786 C CA . GLN A 1 201 ? 6.734 17.510 22.921 1.00 43.24 643 GLN A CA 1
ATOM 1787 C C . GLN A 1 201 ? 7.854 18.530 22.850 1.00 45.77 643 GLN A C 1
ATOM 1788 O O . GLN A 1 201 ? 7.878 19.462 23.651 1.00 48.00 643 GLN A O 1
ATOM 1797 N N . SER A 1 202 ? 8.767 18.429 21.882 1.00 50.75 644 SER A N 1
ATOM 1798 C CA . SER A 1 202 ? 9.860 19.374 21.780 1.00 53.44 644 SER A CA 1
ATOM 1799 C C . SER A 1 202 ? 10.187 19.488 20.294 1.00 53.15 644 SER A C 1
ATOM 1800 O O . SER A 1 202 ? 11.069 18.801 19.753 1.00 53.12 644 SER A O 1
ATOM 1805 N N . LEU A 1 203 ? 9.469 20.382 19.595 1.00 53.09 645 LEU A N 1
ATOM 1806 C CA . LEU A 1 203 ? 9.626 20.495 18.140 1.00 52.40 645 LEU A CA 1
ATOM 1807 C C . LEU A 1 203 ? 10.984 20.951 17.675 1.00 50.20 645 LEU A C 1
ATOM 1808 O O . LEU A 1 203 ? 11.358 20.885 16.515 1.00 51.70 645 LEU A O 1
ATOM 1814 N N . LYS A 1 204 ? 11.660 21.508 18.653 1.00 50.35 646 LYS A N 1
ATOM 1815 C CA . LYS A 1 204 ? 13.052 21.882 18.584 1.00 49.05 646 LYS A CA 1
ATOM 1816 C C . LYS A 1 204 ? 13.961 20.693 18.293 1.00 47.28 646 LYS A C 1
ATOM 1817 O O . LYS A 1 204 ? 14.929 20.834 17.555 1.00 49.04 646 LYS A O 1
ATOM 1827 N N . SER A 1 205 ? 13.701 19.524 18.882 1.00 42.84 647 SER A N 1
ATOM 1828 C CA . SER A 1 205 ? 14.575 18.377 18.756 1.00 39.89 647 SER A CA 1
ATOM 1829 C C . SER A 1 205 ? 14.199 17.423 17.657 1.00 36.33 647 SER A C 1
ATOM 1830 O O . SER A 1 205 ? 13.258 16.633 17.802 1.00 33.51 647 SER A O 1
ATOM 1835 N N . VAL A 1 206 ? 14.955 17.570 16.567 1.00 32.81 648 VAL A N 1
ATOM 1836 C CA . VAL A 1 206 ? 14.803 16.779 15.349 1.00 30.42 648 VAL A CA 1
ATOM 1837 C C . VAL A 1 206 ? 16.047 15.902 15.188 1.00 27.76 648 VAL A C 1
ATOM 1838 O O . VAL A 1 206 ? 17.182 16.398 15.213 1.00 30.83 648 VAL A O 1
ATOM 1843 N N . LYS A 1 207 ? 15.900 14.599 15.057 1.00 25.39 649 LYS A N 1
ATOM 1844 C CA . LYS A 1 207 ? 17.026 13.719 14.825 1.00 24.07 649 LYS A CA 1
ATOM 1845 C C . LYS A 1 207 ? 16.840 13.008 13.508 1.00 25.35 649 LYS A C 1
ATOM 1846 O O . LYS A 1 207 ? 15.719 12.906 12.997 1.00 25.40 649 LYS A O 1
ATOM 1856 N N . PHE A 1 208 ? 17.895 12.515 12.898 1.00 21.89 650 PHE A N 1
ATOM 1857 C CA . PHE A 1 208 ? 17.728 11.861 11.626 1.00 21.91 650 PHE A CA 1
ATOM 1858 C C . PHE A 1 208 ? 18.229 10.433 11.700 1.00 18.88 650 PHE A C 1
ATOM 1859 O O . PHE A 1 208 ? 19.011 10.087 12.582 1.00 20.79 650 PHE A O 1
ATOM 1868 N N . GLY A 1 209 ? 17.806 9.573 10.815 1.00 17.37 651 GLY A N 1
ATOM 1869 C CA . GLY A 1 209 ? 18.243 8.212 10.842 1.00 17.83 651 GLY A CA 1
ATOM 1870 C C . GLY A 1 209 ? 18.046 7.653 9.459 1.00 17.29 651 GLY A C 1
ATOM 1871 O O . GLY A 1 209 ? 17.577 8.331 8.534 1.00 20.74 651 GLY A O 1
ATOM 1873 N N . SER A 1 210 ? 18.298 6.367 9.321 1.00 21.95 652 SER A N 1
ATOM 1874 C CA . SER A 1 210 ? 18.241 5.727 8.031 1.00 22.76 652 SER A CA 1
ATOM 1875 C C . SER A 1 210 ? 16.989 4.885 7.972 1.00 22.10 652 SER A C 1
ATOM 1876 O O . SER A 1 210 ? 16.690 4.138 8.904 1.00 18.99 652 SER A O 1
ATOM 1881 N N . ILE A 1 211 ? 16.257 5.031 6.871 1.00 18.91 653 ILE A N 1
ATOM 1882 C CA . ILE A 1 211 ? 15.067 4.260 6.709 1.00 20.56 653 ILE A CA 1
ATOM 1883 C C . ILE A 1 211 ? 15.427 2.767 6.659 1.00 22.25 653 ILE A C 1
ATOM 1884 O O . ILE A 1 211 ? 14.783 1.971 7.344 1.00 20.81 653 ILE A O 1
ATOM 1890 N N . LYS A 1 212 ? 16.443 2.348 5.887 1.00 22.63 654 LYS A N 1
ATOM 1891 C CA . LYS A 1 212 ? 16.756 0.944 5.726 1.00 23.51 654 LYS A CA 1
ATOM 1892 C C . LYS A 1 212 ? 17.116 0.292 7.038 1.00 25.02 654 LYS A C 1
ATOM 1893 O O . LYS A 1 212 ? 16.557 -0.768 7.343 1.00 24.12 654 LYS A O 1
ATOM 1903 N N . SER A 1 213 ? 17.939 0.948 7.860 1.00 26.61 655 SER A N 1
ATOM 1904 C CA . SER A 1 213 ? 18.357 0.342 9.092 1.00 28.95 655 SER A CA 1
ATOM 1905 C C . SER A 1 213 ? 17.283 0.451 10.137 1.00 30.93 655 SER A C 1
ATOM 1906 O O . SER A 1 213 ? 17.067 -0.492 10.888 1.00 32.92 655 SER A O 1
ATOM 1911 N N . ASP A 1 214 ? 16.532 1.547 10.180 1.00 28.70 656 ASP A N 1
ATOM 1912 C CA . ASP A 1 214 ? 15.588 1.653 11.254 1.00 26.36 656 ASP A CA 1
ATOM 1913 C C . ASP A 1 214 ? 14.148 1.301 11.023 1.00 26.39 656 ASP A C 1
ATOM 1914 O O . ASP A 1 214 ? 13.421 1.078 11.993 1.00 27.46 656 ASP A O 1
ATOM 1920 N N . TRP A 1 215 ? 13.668 1.280 9.794 1.00 24.17 657 TRP A N 1
ATOM 1921 C CA . TRP A 1 215 ? 12.273 0.970 9.556 1.00 25.17 657 TRP A CA 1
ATOM 1922 C C . TRP A 1 215 ? 12.117 -0.387 8.887 1.00 29.44 657 TRP A C 1
ATOM 1923 O O . TRP A 1 215 ? 11.140 -1.121 9.077 1.00 30.65 657 TRP A O 1
ATOM 1936 N N . LEU A 1 216 ? 13.100 -0.727 8.048 1.00 31.42 658 LEU A N 1
ATOM 1937 C CA . LEU A 1 216 ? 13.000 -1.954 7.278 1.00 31.61 658 LEU A CA 1
ATOM 1938 C C . LEU A 1 216 ? 13.787 -3.095 7.909 1.00 34.67 658 LEU A C 1
ATOM 1939 O O . LEU A 1 216 ? 13.615 -4.259 7.531 1.00 37.49 658 LEU A O 1
ATOM 1945 N N . GLY A 1 217 ? 14.555 -2.783 8.956 1.00 37.47 659 GLY A N 1
ATOM 1946 C CA . GLY A 1 217 ? 15.358 -3.775 9.639 1.00 37.92 659 GLY A CA 1
ATOM 1947 C C . GLY A 1 217 ? 16.266 -4.493 8.660 1.00 40.36 659 GLY A C 1
ATOM 1948 O O . GLY A 1 217 ? 16.131 -5.707 8.467 1.00 41.81 659 GLY A O 1
ATOM 1950 N N . CYS A 1 218 ? 17.057 -3.693 7.946 1.00 40.62 660 CYS A N 1
ATOM 1951 C CA . CYS A 1 218 ? 18.050 -4.243 7.059 1.00 40.69 660 CYS A CA 1
ATOM 1952 C C . CYS A 1 218 ? 19.312 -4.449 7.871 1.00 43.15 660 CYS A C 1
ATOM 1953 O O . CYS A 1 218 ? 19.655 -3.590 8.677 1.00 48.03 660 CYS A O 1
#

Radius of gyration: 15.88 Å; Cα contacts (8 Å, |Δi|>4): 487; chains: 1; bounding box: 39×48×36 Å